Protein AF-A0A8H8Z0L4-F1 (afdb_monomer)

pLDDT: mean 94.79, std 11.01, range [33.53, 98.69]

Organism: NCBI:txid52442

Mean predicted aligned error: 4.22 Å

Foldseek 3Di:
DQCQAAQHPQVLCVLLVHDNGDRCLLPLQPQPLAWAQVVHVPTADSVDGDPVGRGCDDCLQQNDCPQCVVVVVVLVVVCVVPVAADECVVNVVRTTDQARPVSCCQQLQQAPPGPDPPRDPPGDSDDCVSPVVSDDDCVVVVPPCVNPNAFEADPRNYDDPPHHPCNVVSNVPGHHDDPPPPPPDD

InterPro domains:
  IPR023155 Cytochrome c-552/4 [PF13435] (1-63)
  IPR036280 Multiheme cytochrome superfamily [SSF48695] (10-170)

Solvent-accessible surface area (backbone atoms only — not comparable to full-atom values): 10814 Å² total; per-residue (Å²): 62,73,74,31,37,49,68,32,61,39,71,61,30,49,64,46,77,38,68,31,65,50,69,34,73,82,33,79,67,53,41,55,71,29,24,18,41,50,93,42,94,91,36,35,42,87,94,66,67,44,81,90,24,52,26,72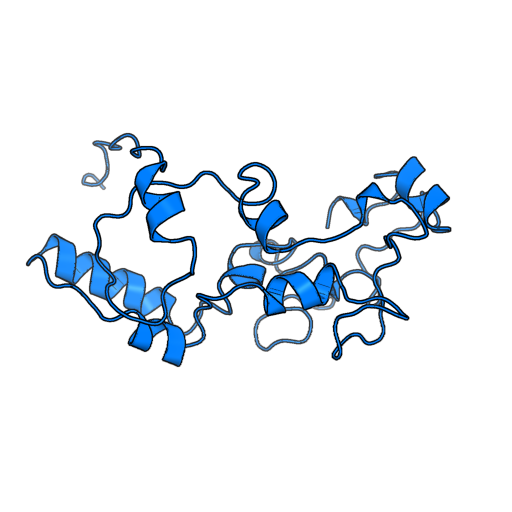,45,70,44,45,50,37,26,62,51,87,65,29,54,62,49,54,56,54,38,46,54,40,22,76,73,69,70,42,63,42,59,30,40,67,34,43,80,36,45,39,50,47,76,44,55,68,52,49,37,69,47,62,33,12,31,90,91,39,93,44,88,84,42,53,83,67,46,50,66,68,35,47,90,65,38,66,86,40,59,76,50,64,85,63,54,77,67,35,44,86,83,62,57,82,52,58,55,73,95,58,46,61,39,72,58,68,62,38,92,56,47,66,63,48,49,72,71,26,44,77,72,80,80,70,93,66,85,83,78,133

Sequence (186 aa):
MESLKPGTRKEAKIKANLDPDKDYTQDKDCVGCHVDGWGKPGGYTLDSPKKQLAAVGCESCHGPGRQYRGDHRKAGQAFEKSGKTAPRKMLADKGQDFHFEESCNACHLNYEGSPWKDAKPPYTPFTPEVDPKYTFDFDKMVKDVKAMHEHFKMDGVFVGEPKFKFHDEFQANAKVAEKDDKKGKE

Nearest PDB structures (foldseek):
  1ft6-assembly1_A  TM=9.973E-01  e=9.036E-29  Nitrosomonas europaea

Structure (mmCIF, N/CA/C/O backbone):
data_AF-A0A8H8Z0L4-F1
#
_entry.id   AF-A0A8H8Z0L4-F1
#
loop_
_atom_site.group_PDB
_atom_site.id
_atom_site.type_symbol
_atom_site.label_atom_id
_atom_site.label_alt_id
_atom_site.label_comp_id
_atom_site.label_asym_id
_atom_site.label_entity_id
_atom_site.label_seq_id
_atom_site.pdbx_PDB_ins_code
_atom_site.Cartn_x
_atom_site.Cartn_y
_atom_site.Cartn_z
_atom_site.occupancy
_atom_site.B_iso_or_equiv
_atom_site.auth_seq_id
_atom_site.auth_comp_id
_atom_site.auth_asym_id
_atom_site.auth_atom_id
_atom_site.pdbx_PDB_model_num
ATOM 1 N N . MET A 1 1 ? -3.643 -1.810 -12.578 1.00 87.25 1 MET A N 1
ATOM 2 C CA . MET A 1 1 ? -3.592 -2.400 -13.939 1.00 87.25 1 MET A CA 1
ATOM 3 C C . MET A 1 1 ? -3.419 -1.412 -15.098 1.00 87.25 1 MET A C 1
ATOM 5 O O . MET A 1 1 ? -2.857 -1.822 -16.101 1.00 87.25 1 MET A O 1
ATOM 9 N N . GLU A 1 2 ? -3.857 -0.145 -15.019 1.00 92.50 2 GLU A N 1
ATOM 10 C CA . GLU A 1 2 ? -3.818 0.776 -16.181 1.00 92.50 2 GLU A CA 1
ATOM 11 C C . GLU A 1 2 ? -2.438 0.908 -16.845 1.00 92.50 2 GLU A C 1
ATOM 13 O O . GLU A 1 2 ? -2.339 0.844 -18.063 1.00 92.50 2 GLU A O 1
ATOM 18 N N . SER A 1 3 ? -1.368 1.003 -16.052 1.00 93.81 3 SER A N 1
ATOM 19 C CA . SER A 1 3 ? 0.018 1.104 -16.536 1.00 93.81 3 SER A CA 1
ATOM 20 C C . SER A 1 3 ? 0.525 -0.118 -17.310 1.00 93.81 3 SER A C 1
ATOM 22 O O . SER A 1 3 ? 1.573 -0.032 -17.946 1.00 93.81 3 SER A O 1
ATOM 24 N N . LEU A 1 4 ? -0.180 -1.251 -17.239 1.00 96.69 4 LEU A N 1
ATOM 25 C CA . LEU A 1 4 ? 0.177 -2.485 -17.942 1.00 96.69 4 LEU A CA 1
ATOM 26 C C . LEU A 1 4 ? -0.471 -2.589 -19.326 1.00 96.69 4 LEU A C 1
ATOM 28 O O . LEU A 1 4 ? -0.055 -3.423 -20.127 1.00 96.69 4 LEU A O 1
ATOM 32 N N . LYS A 1 5 ? -1.462 -1.744 -19.633 1.00 97.44 5 LYS A N 1
ATOM 33 C CA . LYS A 1 5 ? -2.137 -1.763 -20.934 1.00 97.44 5 LYS A CA 1
ATOM 34 C C . LYS A 1 5 ? -1.199 -1.327 -22.068 1.00 97.44 5 LYS A C 1
ATOM 36 O O . LYS A 1 5 ? -0.311 -0.492 -21.826 1.00 97.44 5 LYS A O 1
ATOM 41 N N . PRO A 1 6 ? -1.429 -1.805 -23.304 1.00 98.06 6 PRO A N 1
ATOM 42 C CA . PRO A 1 6 ? -0.782 -1.287 -24.504 1.00 98.06 6 PRO A CA 1
ATOM 43 C C . PRO A 1 6 ? -0.879 0.229 -24.609 1.00 98.06 6 PRO A C 1
ATOM 45 O O . PRO A 1 6 ? -1.902 0.829 -24.276 1.00 98.06 6 PRO A O 1
ATOM 48 N N . GLY A 1 7 ? 0.192 0.862 -25.067 1.00 96.94 7 GLY A N 1
ATOM 49 C CA . GLY A 1 7 ? 0.214 2.286 -25.363 1.00 96.94 7 GLY A CA 1
ATOM 50 C C . GLY A 1 7 ? 0.212 3.221 -24.151 1.00 96.94 7 GLY A C 1
ATOM 51 O O . GLY A 1 7 ? 0.287 4.437 -24.328 1.00 96.94 7 GLY A O 1
ATOM 52 N N . THR A 1 8 ? 0.174 2.693 -22.926 1.00 96.94 8 THR A N 1
ATOM 53 C CA . THR A 1 8 ? 0.238 3.494 -21.698 1.00 96.94 8 THR A CA 1
ATOM 54 C C . THR A 1 8 ? 1.674 3.613 -21.193 1.00 96.94 8 THR A C 1
ATOM 56 O O . THR A 1 8 ? 2.485 2.704 -21.365 1.00 96.94 8 THR A O 1
ATOM 59 N N . ARG A 1 9 ? 2.003 4.754 -20.567 1.00 96.44 9 ARG A N 1
ATOM 60 C CA . ARG A 1 9 ? 3.324 5.021 -19.958 1.00 96.44 9 ARG A CA 1
ATOM 61 C C . ARG A 1 9 ? 4.513 4.733 -20.903 1.00 96.44 9 ARG A C 1
ATOM 63 O O . ARG A 1 9 ? 5.557 4.281 -20.439 1.00 96.44 9 ARG A O 1
ATOM 70 N N . LYS A 1 10 ? 4.364 5.013 -22.210 1.00 97.75 10 LYS A N 1
ATOM 71 C CA . LYS A 1 10 ? 5.319 4.626 -23.272 1.00 97.75 10 LYS A CA 1
ATOM 72 C C . LYS A 1 10 ? 6.770 4.981 -22.952 1.00 97.75 10 LYS A C 1
ATOM 74 O O . LYS A 1 10 ? 7.625 4.108 -22.974 1.00 97.75 10 LYS A O 1
ATOM 79 N N . GLU A 1 11 ? 7.027 6.237 -22.595 1.00 97.62 11 GLU A N 1
ATOM 80 C CA . GLU A 1 11 ? 8.377 6.720 -22.275 1.00 97.62 11 GLU A CA 1
ATOM 81 C C . GLU A 1 11 ? 9.015 5.944 -21.117 1.00 97.62 11 GLU A C 1
ATOM 83 O O . GLU A 1 11 ? 10.183 5.574 -21.184 1.00 97.62 11 GLU A O 1
ATOM 88 N N . ALA A 1 12 ? 8.240 5.651 -20.067 1.00 97.56 12 ALA A N 1
ATOM 89 C CA . ALA A 1 12 ? 8.727 4.894 -18.921 1.00 97.56 12 ALA A CA 1
ATOM 90 C C . ALA A 1 12 ? 9.025 3.437 -19.297 1.00 97.56 12 ALA A C 1
ATOM 92 O O . ALA A 1 12 ? 10.067 2.923 -18.902 1.00 97.56 12 ALA A O 1
ATOM 93 N N . LYS A 1 13 ? 8.147 2.798 -20.083 1.00 98.38 13 LYS A N 1
ATOM 94 C CA . LYS A 1 13 ? 8.353 1.430 -20.580 1.00 98.38 13 LYS A CA 1
ATOM 95 C C . LYS A 1 13 ? 9.621 1.338 -21.430 1.00 98.38 13 LYS A C 1
ATOM 97 O O . LYS A 1 13 ? 10.475 0.517 -21.129 1.00 98.38 13 LYS A O 1
ATOM 102 N N . ILE A 1 14 ? 9.797 2.241 -22.397 1.00 98.25 14 ILE A N 1
ATOM 103 C CA . ILE A 1 14 ? 10.999 2.294 -23.244 1.00 98.25 14 ILE A CA 1
ATOM 104 C C . ILE A 1 14 ? 12.257 2.481 -22.388 1.00 98.25 14 ILE A C 1
ATOM 106 O O . ILE A 1 14 ? 13.238 1.768 -22.578 1.00 98.25 14 ILE A O 1
ATOM 110 N N . LYS A 1 15 ? 12.225 3.395 -21.407 1.00 97.88 15 LYS A N 1
ATOM 111 C CA . LYS A 1 15 ? 13.366 3.634 -20.509 1.00 97.88 15 LYS A CA 1
ATOM 112 C C . LYS A 1 15 ? 13.736 2.396 -19.683 1.00 97.88 15 LYS A C 1
ATOM 114 O O . LYS A 1 15 ? 14.909 2.178 -19.418 1.00 97.88 15 LYS A O 1
ATOM 119 N N . ALA A 1 16 ? 12.744 1.591 -19.311 1.00 97.75 16 ALA A N 1
ATOM 120 C CA . ALA A 1 16 ? 12.915 0.321 -18.609 1.00 97.75 16 ALA A CA 1
ATOM 121 C C . ALA A 1 16 ? 13.122 -0.883 -19.556 1.00 97.75 16 ALA A C 1
ATOM 123 O O . ALA A 1 16 ? 13.010 -2.025 -19.119 1.00 97.75 16 ALA A O 1
ATOM 124 N N . ASN A 1 17 ? 13.395 -0.646 -20.846 1.00 97.75 17 ASN A N 1
ATOM 125 C CA . ASN A 1 17 ? 13.579 -1.678 -21.872 1.00 97.75 17 ASN A CA 1
ATOM 126 C C . ASN A 1 17 ? 12.380 -2.644 -22.026 1.00 97.75 17 ASN A C 1
ATOM 128 O O . ASN A 1 17 ? 12.539 -3.839 -22.269 1.00 97.75 17 ASN A O 1
ATOM 132 N N . LEU A 1 18 ? 11.164 -2.119 -21.871 1.00 98.19 18 LEU A N 1
ATOM 133 C CA . LEU A 1 18 ? 9.899 -2.819 -22.092 1.00 98.19 18 LEU A CA 1
ATOM 134 C C . LEU A 1 18 ? 9.250 -2.378 -23.408 1.00 98.19 18 LEU A C 1
ATOM 136 O O . LEU A 1 18 ? 9.414 -1.238 -23.847 1.00 98.19 18 LEU A O 1
ATOM 140 N N . ASP A 1 19 ? 8.435 -3.257 -23.991 1.00 98.31 19 ASP A N 1
ATOM 141 C CA . ASP A 1 19 ? 7.644 -2.952 -25.183 1.00 98.31 19 ASP A CA 1
ATOM 142 C C . ASP A 1 19 ? 6.460 -2.031 -24.806 1.00 98.31 19 ASP A C 1
ATOM 144 O O . ASP A 1 19 ? 5.587 -2.426 -24.025 1.00 98.31 19 ASP A O 1
ATOM 148 N N . PRO A 1 20 ? 6.390 -0.787 -25.318 1.00 97.81 20 PRO A N 1
ATOM 149 C CA . PRO A 1 20 ? 5.315 0.139 -24.980 1.00 97.81 20 PRO A CA 1
ATOM 150 C C . PRO A 1 20 ? 3.924 -0.330 -25.427 1.00 97.81 20 PRO A C 1
ATOM 152 O O . PRO A 1 20 ? 2.930 0.046 -24.789 1.00 97.81 20 PRO A O 1
ATOM 155 N N . ASP A 1 21 ? 3.848 -1.140 -26.481 1.00 98.06 21 ASP A N 1
ATOM 156 C CA . ASP A 1 21 ? 2.614 -1.556 -27.144 1.00 98.06 21 ASP A CA 1
ATOM 157 C C . ASP A 1 2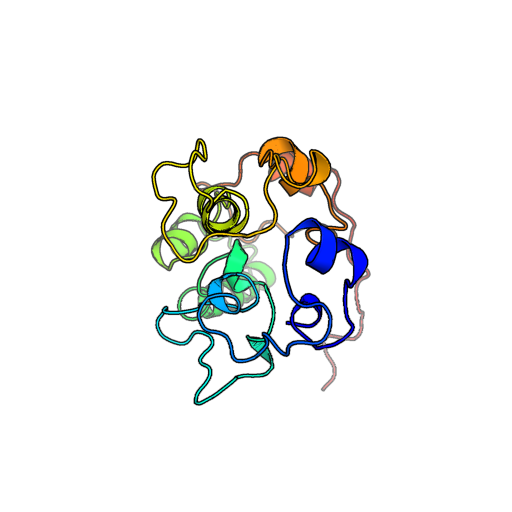1 ? 2.216 -3.007 -26.802 1.00 98.06 21 ASP A C 1
ATOM 159 O O . ASP A 1 21 ? 1.081 -3.407 -27.067 1.00 98.06 21 ASP A O 1
ATOM 163 N N . LYS A 1 22 ? 3.076 -3.770 -26.110 1.00 98.25 22 LYS A N 1
ATOM 164 C CA . LYS A 1 22 ? 2.701 -5.062 -25.512 1.00 98.25 22 LYS A CA 1
ATOM 165 C C . LYS A 1 22 ? 1.644 -4.887 -24.412 1.00 98.25 22 LYS A C 1
ATOM 167 O O . LYS A 1 22 ? 1.699 -3.969 -23.584 1.00 98.25 22 LYS A O 1
ATOM 172 N N . ASP A 1 23 ? 0.697 -5.824 -24.383 1.00 98.00 23 ASP A N 1
ATOM 173 C CA . ASP A 1 23 ? -0.257 -5.987 -23.289 1.00 98.00 23 ASP A CA 1
ATOM 174 C C . ASP A 1 23 ? 0.351 -6.836 -22.164 1.00 98.00 23 ASP A C 1
ATOM 176 O O . ASP A 1 23 ? 0.585 -8.033 -22.329 1.00 98.00 23 ASP A O 1
ATOM 180 N N . TYR A 1 24 ? 0.598 -6.214 -21.011 1.00 98.06 24 TYR A N 1
ATOM 181 C CA . TYR A 1 24 ? 1.106 -6.889 -19.813 1.00 98.06 24 TYR A CA 1
ATOM 182 C C . TYR A 1 24 ? -0.003 -7.217 -18.802 1.00 98.06 24 TYR A C 1
ATOM 184 O O . TYR A 1 24 ? 0.277 -7.694 -17.703 1.00 98.06 24 TYR A O 1
ATOM 192 N N . THR A 1 25 ? -1.276 -6.967 -19.124 1.00 96.75 25 THR A N 1
ATOM 193 C CA . THR A 1 25 ? -2.388 -7.147 -18.173 1.00 96.75 25 THR A CA 1
ATOM 194 C C . THR A 1 25 ? -2.684 -8.609 -17.830 1.00 96.75 25 THR A C 1
ATOM 196 O O . THR A 1 25 ? -3.379 -8.869 -16.847 1.00 96.75 25 THR A O 1
ATOM 199 N N . GLN A 1 26 ? -2.149 -9.552 -18.607 1.00 96.00 26 GLN A N 1
ATOM 200 C CA . GLN A 1 26 ? -2.208 -10.996 -18.353 1.00 96.00 26 GLN A CA 1
ATOM 201 C C . GLN A 1 26 ? -0.825 -11.605 -18.064 1.00 96.00 26 GLN A C 1
ATOM 203 O O . GLN A 1 26 ? -0.679 -12.825 -18.005 1.00 96.00 26 GLN A O 1
ATOM 208 N N . ASP A 1 27 ? 0.200 -10.770 -17.891 1.00 97.38 27 ASP A N 1
ATOM 209 C CA . ASP A 1 27 ? 1.575 -11.219 -17.695 1.00 97.38 27 ASP A CA 1
ATOM 210 C C . ASP A 1 27 ? 1.845 -11.478 -16.204 1.00 97.38 27 ASP A C 1
ATOM 212 O O . ASP A 1 27 ? 1.800 -10.558 -15.380 1.00 97.38 27 ASP A O 1
ATOM 216 N N . LYS A 1 28 ? 2.111 -12.740 -15.843 1.00 96.94 28 LYS A N 1
ATOM 217 C CA . LYS A 1 28 ? 2.344 -13.166 -14.450 1.00 96.94 28 LYS A CA 1
ATOM 218 C C . LYS A 1 28 ? 3.558 -12.481 -13.823 1.00 96.94 28 LYS A C 1
ATOM 220 O O . LYS A 1 28 ? 3.572 -12.318 -12.602 1.00 96.94 28 LYS A O 1
ATOM 225 N N . ASP A 1 29 ? 4.499 -12.027 -14.646 1.00 97.31 29 ASP A N 1
ATOM 226 C CA . ASP A 1 29 ? 5.695 -11.320 -14.193 1.00 97.31 29 ASP A CA 1
ATOM 227 C C . ASP A 1 29 ? 5.405 -9.848 -13.863 1.00 97.31 29 ASP A C 1
ATOM 229 O O . ASP A 1 29 ? 6.193 -9.185 -13.198 1.00 97.31 29 ASP A O 1
ATOM 233 N N . CYS A 1 30 ? 4.250 -9.327 -14.288 1.00 97.88 30 CYS A N 1
ATOM 234 C CA . CYS A 1 30 ? 3.857 -7.934 -14.079 1.00 97.88 30 CYS A CA 1
ATOM 235 C C . CYS A 1 30 ? 2.714 -7.794 -13.075 1.00 97.88 30 CYS A C 1
ATOM 237 O O . CYS A 1 30 ? 2.745 -6.922 -12.206 1.00 97.88 30 CYS A O 1
ATOM 239 N N . VAL A 1 31 ? 1.680 -8.632 -13.174 1.00 97.31 31 VAL A N 1
ATOM 240 C CA . VAL A 1 31 ? 0.437 -8.410 -12.419 1.00 97.31 31 VAL A CA 1
ATOM 241 C C . VAL A 1 31 ? 0.626 -8.449 -10.905 1.00 97.31 31 VAL A C 1
ATOM 243 O O . VAL A 1 31 ? -0.143 -7.800 -10.206 1.00 97.31 31 VAL A O 1
ATOM 246 N N . GLY A 1 32 ? 1.667 -9.120 -10.400 1.00 96.62 32 GLY A N 1
ATOM 247 C CA . GLY A 1 32 ? 1.904 -9.306 -8.968 1.00 96.62 32 GLY A CA 1
ATOM 248 C C . GLY A 1 32 ? 1.976 -8.029 -8.131 1.00 96.62 32 GLY A C 1
ATOM 249 O O . GLY A 1 32 ? 1.498 -8.033 -7.001 1.00 96.62 32 GLY A O 1
ATOM 250 N N . CYS A 1 33 ? 2.488 -6.935 -8.700 1.00 97.94 33 CYS A N 1
ATOM 251 C CA . CYS A 1 33 ? 2.578 -5.631 -8.029 1.00 97.94 33 CYS A CA 1
ATOM 252 C C . CYS A 1 33 ? 1.483 -4.640 -8.474 1.00 97.94 33 CYS A C 1
ATOM 254 O O . CYS A 1 33 ? 1.497 -3.477 -8.081 1.00 97.94 33 CYS A O 1
ATOM 256 N N . HIS A 1 34 ? 0.549 -5.056 -9.336 1.00 97.88 34 HIS A N 1
ATOM 257 C CA . HIS A 1 34 ? -0.455 -4.177 -9.955 1.00 97.88 34 HIS A CA 1
ATOM 258 C C . HIS A 1 34 ? -1.904 -4.515 -9.575 1.00 97.88 34 HIS A C 1
ATOM 260 O O . HIS A 1 34 ? -2.835 -3.908 -10.133 1.00 97.88 34 HIS A O 1
ATOM 266 N N . VAL A 1 35 ? -2.082 -5.457 -8.648 1.00 97.94 35 VAL A N 1
ATOM 267 C CA . VAL A 1 35 ? -3.355 -6.028 -8.194 1.00 97.94 35 VAL A CA 1
ATOM 268 C C . VAL A 1 35 ? -3.310 -6.311 -6.694 1.00 97.94 35 VAL A C 1
ATOM 270 O O . VAL A 1 35 ? -2.235 -6.453 -6.115 1.00 97.94 35 VAL A O 1
ATOM 273 N N . ASP A 1 36 ? -4.477 -6.483 -6.084 1.00 97.81 36 ASP A N 1
ATOM 274 C CA . ASP A 1 36 ? -4.589 -6.866 -4.683 1.00 97.81 36 ASP A CA 1
ATOM 275 C C . ASP A 1 36 ? -4.450 -8.383 -4.504 1.00 97.81 36 ASP A C 1
ATOM 277 O O . ASP A 1 36 ? -5.189 -9.188 -5.081 1.00 97.81 36 ASP A O 1
ATOM 281 N N . GLY A 1 37 ? -3.521 -8.782 -3.634 1.00 97.00 37 GLY A N 1
ATOM 282 C CA . GLY A 1 37 ? -3.429 -10.152 -3.127 1.00 97.00 37 GLY A CA 1
ATOM 283 C C . GLY A 1 37 ? -2.969 -11.200 -4.144 1.00 97.00 37 GLY A C 1
ATOM 284 O O . GLY A 1 37 ? -3.376 -12.356 -4.034 1.00 97.00 37 GLY A O 1
ATOM 285 N N . TRP A 1 38 ? -2.129 -10.842 -5.118 1.00 97.06 38 TRP A N 1
ATOM 286 C CA . TRP A 1 38 ? -1.570 -11.816 -6.061 1.00 97.06 38 TRP A CA 1
ATOM 287 C C . TRP A 1 38 ? -0.912 -13.005 -5.346 1.00 97.06 38 TRP A C 1
ATOM 289 O O . TRP A 1 38 ? -0.122 -12.831 -4.417 1.00 97.06 38 TRP A O 1
ATOM 299 N N . GLY A 1 39 ? -1.270 -14.226 -5.754 1.00 94.94 39 GLY A N 1
ATOM 300 C CA . GLY A 1 39 ? -0.763 -15.460 -5.143 1.00 94.94 39 GLY A CA 1
ATOM 301 C C . GLY A 1 39 ? -1.228 -15.707 -3.700 1.00 94.94 39 GLY A C 1
ATOM 302 O O . GLY A 1 39 ? -0.788 -16.676 -3.082 1.00 94.94 39 GLY A O 1
ATOM 303 N N . LYS A 1 40 ? -2.120 -14.869 -3.149 1.00 95.69 40 LYS A N 1
ATOM 304 C CA . LYS A 1 40 ? -2.669 -15.017 -1.794 1.00 95.69 40 LYS A CA 1
ATOM 305 C C . LYS A 1 40 ? -4.102 -15.569 -1.830 1.00 95.69 40 LYS A C 1
ATOM 307 O O . LYS A 1 40 ? -4.855 -15.284 -2.765 1.00 95.69 40 LYS A O 1
ATOM 312 N N . PRO A 1 41 ? -4.532 -16.328 -0.802 1.00 95.44 41 PRO A N 1
ATOM 313 C CA . PRO A 1 41 ? -5.900 -16.833 -0.723 1.00 95.44 41 PRO A CA 1
ATOM 314 C C . PRO A 1 41 ? -6.945 -15.715 -0.830 1.00 95.44 41 PRO A C 1
ATOM 316 O O . PRO A 1 41 ? -6.953 -14.776 -0.039 1.00 95.44 41 PRO A O 1
ATOM 319 N N . GLY A 1 42 ? -7.854 -15.842 -1.799 1.00 95.12 42 GLY A N 1
ATOM 320 C CA . GLY A 1 42 ? -8.933 -14.880 -2.037 1.00 95.12 42 GLY A CA 1
ATOM 321 C C . GLY A 1 42 ? -8.548 -13.635 -2.846 1.00 95.12 42 GLY A C 1
ATOM 322 O O . GLY A 1 42 ? -9.453 -12.860 -3.163 1.00 95.12 42 GLY A 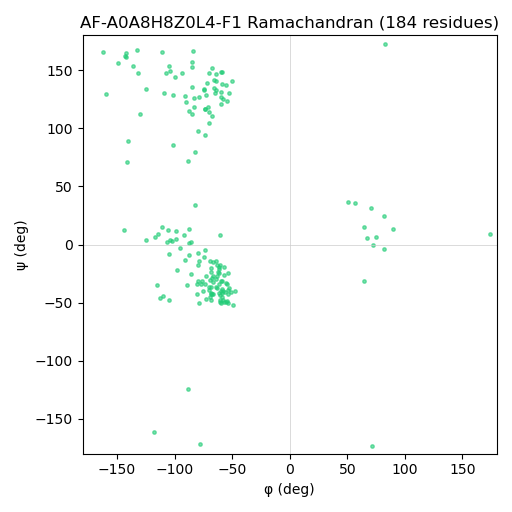O 1
ATOM 323 N N . GLY A 1 43 ? -7.269 -13.474 -3.197 1.00 97.00 43 GLY A N 1
ATOM 324 C CA . GLY A 1 43 ? -6.759 -12.350 -3.976 1.00 97.00 43 GLY A CA 1
ATOM 325 C C . GLY A 1 43 ? -7.031 -12.442 -5.480 1.00 97.00 43 GLY A C 1
ATOM 326 O O . GLY A 1 43 ? -7.799 -13.287 -5.952 1.00 97.00 43 GLY A O 1
ATOM 327 N N . TYR A 1 44 ? -6.426 -11.528 -6.238 1.00 98.00 44 TYR A N 1
ATOM 328 C CA . TYR A 1 44 ? -6.573 -11.461 -7.688 1.00 98.00 44 TYR A CA 1
ATOM 329 C C . TYR A 1 44 ? -5.962 -12.687 -8.382 1.00 98.00 44 TYR A C 1
ATOM 331 O O . TYR A 1 44 ? -4.887 -13.163 -8.016 1.00 98.00 44 TYR A O 1
ATOM 339 N N . THR A 1 45 ? -6.636 -13.166 -9.429 1.00 97.38 45 THR A N 1
ATOM 340 C CA . THR A 1 45 ? -6.151 -14.227 -10.323 1.00 97.38 45 THR A CA 1
ATOM 341 C C . THR A 1 45 ? -6.441 -13.840 -11.769 1.00 97.38 45 THR A C 1
ATOM 343 O O . THR A 1 45 ? -7.382 -13.088 -12.024 1.00 97.38 45 THR A O 1
ATOM 346 N N . LEU A 1 46 ? -5.649 -14.356 -12.711 1.00 95.62 46 LEU A N 1
ATOM 347 C CA . LEU A 1 46 ? -5.885 -14.144 -14.144 1.00 95.62 46 LEU A CA 1
ATOM 348 C C . LEU A 1 46 ? -7.072 -14.960 -14.665 1.00 95.62 46 LEU A C 1
ATOM 350 O O . LEU A 1 46 ? -7.812 -14.470 -15.508 1.00 95.62 46 LEU A O 1
ATOM 354 N N . ASP A 1 47 ? -7.294 -16.156 -14.116 1.00 95.00 47 ASP A N 1
ATOM 355 C CA . ASP A 1 47 ? -8.363 -17.058 -14.570 1.00 95.00 47 ASP A CA 1
ATOM 356 C C . ASP A 1 47 ? -9.761 -16.576 -14.146 1.00 95.00 47 ASP A C 1
ATOM 358 O O . ASP A 1 47 ? -10.761 -16.865 -14.799 1.00 95.00 47 ASP A O 1
ATOM 362 N N . SER A 1 48 ? -9.844 -15.829 -13.041 1.00 93.75 48 SER A N 1
ATOM 363 C CA . SER A 1 48 ? -11.091 -15.263 -12.521 1.00 93.75 48 SER A CA 1
ATOM 364 C C . SER A 1 48 ? -10.849 -13.846 -11.975 1.00 93.75 48 SER A C 1
ATOM 366 O O . SER A 1 48 ? -10.899 -13.630 -10.753 1.00 93.75 48 SER A O 1
ATOM 368 N N . PRO A 1 49 ? -10.595 -12.860 -12.854 1.00 92.19 49 PRO A N 1
ATOM 369 C CA . PRO A 1 49 ? -10.209 -11.517 -12.448 1.00 92.19 49 PRO A CA 1
ATOM 370 C C . PRO A 1 49 ? -11.391 -10.785 -11.810 1.00 92.19 49 PRO A C 1
ATOM 372 O O . PRO A 1 49 ? -12.423 -10.534 -12.433 1.00 92.19 49 PRO A O 1
ATOM 375 N N . LYS A 1 50 ? -11.239 -10.406 -10.539 1.00 94.31 50 LYS A N 1
ATOM 376 C CA . LYS A 1 50 ? -12.229 -9.595 -9.821 1.00 94.31 50 LYS A CA 1
ATOM 377 C C . LYS A 1 50 ? -11.898 -8.124 -10.004 1.00 94.31 50 LYS A C 1
ATOM 379 O O . LYS A 1 50 ? -10.819 -7.684 -9.612 1.00 94.31 50 LYS A O 1
ATOM 384 N N . LYS A 1 51 ? -12.847 -7.346 -10.532 1.00 94.06 51 LYS A N 1
ATOM 385 C CA . LYS A 1 51 ? -12.678 -5.904 -10.784 1.00 94.06 51 LYS A CA 1
ATOM 386 C C . LYS A 1 51 ? -12.201 -5.137 -9.545 1.00 94.06 51 LYS A C 1
ATOM 388 O O . LYS A 1 51 ? -11.391 -4.230 -9.669 1.00 94.06 51 LYS A O 1
ATOM 393 N N . GLN A 1 52 ? -12.682 -5.519 -8.365 1.00 95.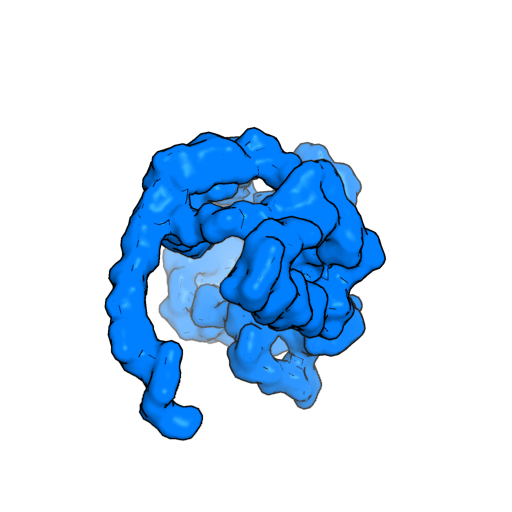06 52 GLN A N 1
ATOM 394 C CA . GLN A 1 52 ? -12.352 -4.884 -7.088 1.00 95.06 52 GLN A CA 1
ATOM 395 C C . GLN A 1 52 ? -10.898 -5.107 -6.655 1.00 95.06 52 GLN A C 1
ATOM 397 O O . GLN A 1 52 ? -10.408 -4.337 -5.847 1.00 95.06 52 GLN A O 1
ATOM 402 N N . LEU A 1 53 ? -10.227 -6.131 -7.193 1.00 96.88 53 LEU A N 1
ATOM 403 C CA . LEU A 1 53 ? -8.836 -6.468 -6.882 1.00 96.88 53 LEU A CA 1
ATOM 404 C C . LEU A 1 53 ? -7.882 -6.101 -8.033 1.00 96.88 53 LEU A C 1
ATOM 406 O O . LEU A 1 53 ? -6.692 -6.375 -7.960 1.00 96.88 53 LEU A O 1
ATOM 410 N N . ALA A 1 54 ? -8.384 -5.502 -9.120 1.00 95.75 54 ALA A N 1
ATOM 411 C CA . ALA A 1 54 ? -7.624 -5.200 -10.340 1.00 95.75 54 ALA A CA 1
ATOM 412 C C . ALA A 1 54 ? -6.795 -3.895 -10.242 1.00 95.75 54 ALA A C 1
ATOM 414 O O . ALA A 1 54 ? -6.640 -3.149 -11.219 1.00 95.75 54 ALA A O 1
ATOM 415 N N . ALA A 1 55 ? -6.292 -3.591 -9.051 1.00 96.12 55 ALA A N 1
ATOM 416 C CA . ALA A 1 55 ? -5.419 -2.470 -8.735 1.00 96.12 55 ALA A CA 1
ATOM 417 C C . ALA A 1 55 ? -4.723 -2.740 -7.394 1.00 96.12 55 ALA A C 1
ATOM 419 O O . ALA A 1 55 ? -5.160 -3.609 -6.648 1.00 96.12 55 ALA A O 1
ATOM 420 N N . VAL A 1 56 ? -3.679 -1.968 -7.091 1.00 97.56 56 VAL A N 1
ATOM 421 C CA . VAL A 1 56 ? -3.173 -1.844 -5.720 1.00 97.56 56 VAL A CA 1
ATOM 422 C C . VAL A 1 56 ? -4.218 -1.055 -4.933 1.00 97.56 56 VAL A C 1
ATOM 424 O O . VAL A 1 56 ? -4.397 0.141 -5.167 1.00 97.56 56 VAL A O 1
ATOM 427 N N . GLY A 1 57 ? -4.976 -1.745 -4.094 1.00 96.56 57 GLY A N 1
ATOM 428 C CA . GLY A 1 57 ? -6.084 -1.212 -3.317 1.00 96.56 57 GLY A CA 1
ATOM 429 C C . GLY A 1 57 ? -5.843 -1.325 -1.817 1.00 96.56 57 GLY A C 1
ATOM 430 O O . GLY A 1 57 ? -4.716 -1.456 -1.338 1.00 96.56 57 GLY A O 1
ATOM 431 N N . CYS A 1 58 ? -6.932 -1.237 -1.051 1.00 97.88 58 CYS A N 1
ATOM 432 C CA . CYS A 1 58 ? -6.879 -1.114 0.406 1.00 97.88 58 CYS A CA 1
ATOM 433 C C . CYS A 1 58 ? -6.091 -2.256 1.062 1.00 97.88 58 CYS A C 1
ATOM 435 O O . CYS A 1 58 ? -5.332 -2.028 2.001 1.00 97.88 58 CYS A O 1
ATOM 437 N N . GLU A 1 59 ? -6.286 -3.481 0.573 1.00 98.19 59 GLU A N 1
ATOM 438 C CA . GLU A 1 59 ? -5.745 -4.699 1.180 1.00 98.19 59 GLU A CA 1
ATOM 439 C C . GLU A 1 59 ? -4.268 -4.936 0.827 1.00 98.19 59 GLU A C 1
ATOM 441 O O . GLU A 1 59 ? -3.593 -5.677 1.543 1.00 98.19 59 GLU A O 1
ATOM 446 N N . SER A 1 60 ? -3.739 -4.280 -0.215 1.00 97.88 60 SER A N 1
ATOM 447 C CA . SER A 1 60 ? -2.297 -4.281 -0.502 1.00 97.88 60 SER A CA 1
ATOM 448 C C . SER A 1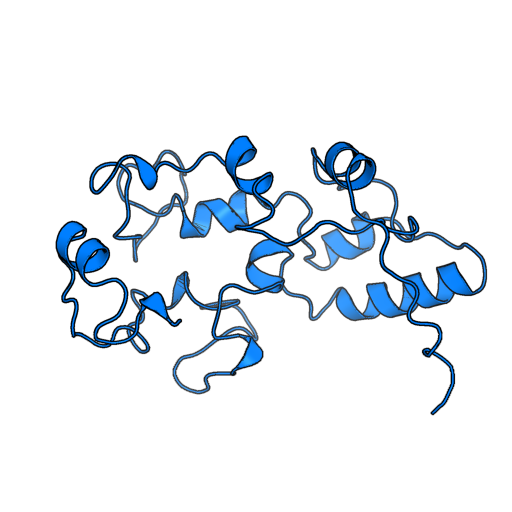 60 ? -1.483 -3.550 0.564 1.00 97.88 60 SER A C 1
ATOM 450 O O . SER A 1 60 ? -0.328 -3.901 0.775 1.00 97.88 60 SER A O 1
ATOM 452 N N . CYS A 1 61 ? -2.080 -2.574 1.257 1.00 98.00 61 CYS A N 1
ATOM 453 C CA . CYS A 1 61 ? -1.422 -1.834 2.337 1.00 98.00 61 CYS A CA 1
ATOM 454 C C . CYS A 1 61 ? -1.920 -2.270 3.720 1.00 98.00 61 CYS A C 1
ATOM 456 O O . CYS A 1 61 ? -1.119 -2.530 4.604 1.00 98.00 61 CYS A O 1
ATOM 458 N N . HIS A 1 62 ? -3.236 -2.378 3.926 1.00 98.19 62 HIS A N 1
ATOM 459 C CA . HIS A 1 62 ? -3.824 -2.681 5.238 1.00 98.19 62 HIS A CA 1
ATOM 460 C C . HIS A 1 62 ? -3.956 -4.179 5.544 1.00 98.19 62 HIS A C 1
ATOM 462 O O . HIS A 1 62 ? -4.444 -4.534 6.617 1.00 98.19 62 HIS A O 1
ATOM 468 N N . GLY A 1 63 ? -3.522 -5.053 4.636 1.00 98.06 63 GLY A N 1
ATOM 469 C CA . GLY A 1 63 ? -3.640 -6.502 4.773 1.00 98.06 63 GLY A CA 1
ATOM 470 C C . GLY A 1 63 ? -5.015 -7.057 4.360 1.00 98.06 63 GLY A C 1
ATOM 471 O O . GLY A 1 63 ? -5.943 -6.305 4.062 1.00 98.06 63 GLY A O 1
ATOM 472 N N . PRO A 1 64 ? -5.173 -8.395 4.308 1.00 97.69 64 PRO A N 1
ATOM 473 C CA . PRO A 1 64 ? -6.393 -9.044 3.827 1.00 97.69 64 PRO A CA 1
ATOM 474 C C . PRO A 1 64 ? -7.573 -8.864 4.798 1.00 97.69 64 PRO A C 1
ATOM 476 O O . PRO A 1 64 ? -7.620 -9.434 5.891 1.00 97.69 64 PRO A O 1
ATOM 479 N N . GLY A 1 65 ? -8.600 -8.141 4.359 1.00 97.88 65 GLY A N 1
ATOM 480 C CA . GLY A 1 65 ? -9.700 -7.62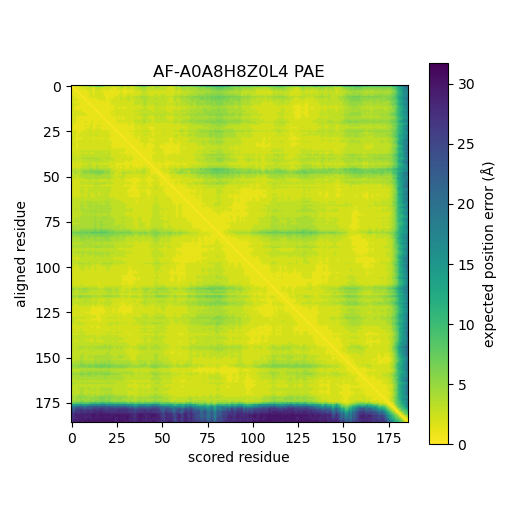7 5.173 1.00 97.88 65 GLY A CA 1
ATOM 481 C C . GLY A 1 65 ? -10.742 -8.639 5.621 1.00 97.88 65 GLY A C 1
ATOM 482 O O . GLY A 1 65 ? -11.577 -8.323 6.474 1.00 97.88 65 GLY A O 1
ATOM 483 N N . ARG A 1 66 ? -10.728 -9.867 5.087 1.00 97.75 66 ARG A N 1
ATOM 484 C CA . ARG A 1 66 ? -11.786 -10.865 5.335 1.00 97.75 66 ARG A CA 1
ATOM 485 C C . ARG A 1 66 ? -12.047 -11.105 6.825 1.00 97.75 66 ARG A C 1
ATOM 487 O O . ARG A 1 66 ? -13.209 -11.263 7.197 1.00 97.75 66 ARG A O 1
ATOM 494 N N . GLN A 1 67 ? -11.000 -11.140 7.648 1.00 98.00 67 GLN A N 1
ATOM 495 C CA . GLN A 1 67 ? -11.109 -11.500 9.065 1.00 98.00 67 GLN A CA 1
ATOM 496 C C . GLN A 1 67 ? -11.382 -10.299 9.979 1.00 98.00 67 GLN A C 1
ATOM 498 O O . GLN A 1 67 ? -12.127 -10.442 10.948 1.00 98.00 67 GLN A O 1
ATOM 503 N N . TYR A 1 68 ? -10.843 -9.114 9.672 1.00 98.12 68 TYR A N 1
ATOM 504 C CA . TYR A 1 68 ? -10.948 -7.948 10.558 1.00 98.12 68 TYR A CA 1
ATOM 505 C C . TYR A 1 68 ? -12.073 -6.970 10.181 1.00 98.12 68 TYR A C 1
ATOM 507 O O . TYR A 1 68 ? -12.574 -6.257 11.052 1.00 98.12 68 TYR A O 1
ATOM 515 N N . ARG A 1 69 ? -12.562 -6.950 8.928 1.00 98.00 69 ARG A N 1
ATOM 516 C CA . ARG A 1 69 ? -13.607 -5.988 8.500 1.00 98.00 69 ARG A CA 1
ATOM 517 C C . ARG A 1 69 ? -14.903 -6.092 9.313 1.00 98.00 69 ARG A C 1
ATOM 519 O O . ARG A 1 69 ? -15.624 -5.115 9.496 1.00 98.00 69 ARG A O 1
ATOM 526 N N . GLY A 1 70 ? -15.227 -7.296 9.789 1.00 98.19 70 GLY A N 1
ATOM 527 C CA . GLY A 1 70 ? -16.399 -7.527 10.634 1.00 98.19 70 GLY A CA 1
ATOM 528 C C . GLY A 1 70 ? -16.248 -6.908 12.023 1.00 98.19 70 GLY A C 1
ATOM 529 O O . GLY A 1 70 ? -17.241 -6.474 12.609 1.00 98.19 70 GLY A O 1
ATOM 530 N N . ASP A 1 71 ? -15.017 -6.830 12.523 1.00 98.31 71 ASP A N 1
ATOM 531 C CA . ASP A 1 71 ? -14.707 -6.221 13.810 1.00 98.31 71 ASP A CA 1
ATOM 532 C C . ASP A 1 71 ? -14.723 -4.700 13.724 1.00 98.31 71 ASP A C 1
ATOM 534 O O . ASP A 1 71 ? -15.209 -4.072 14.656 1.00 98.31 71 ASP A O 1
ATOM 538 N N . HIS A 1 72 ? -14.319 -4.107 12.592 1.00 98.38 72 HIS A N 1
ATOM 539 C CA . HIS A 1 72 ? -14.527 -2.672 12.335 1.00 98.38 72 HIS A CA 1
ATOM 540 C C . HIS A 1 72 ? -15.994 -2.293 12.496 1.00 98.38 72 HIS A C 1
ATOM 542 O O . HIS A 1 72 ? -16.316 -1.389 13.262 1.00 98.38 72 HIS A O 1
ATOM 548 N N . ARG A 1 73 ? -16.896 -3.044 11.851 1.00 98.25 73 ARG A N 1
ATOM 549 C CA . ARG A 1 73 ? -18.341 -2.803 11.961 1.00 98.25 73 ARG A CA 1
ATOM 550 C C . ARG A 1 73 ? -18.831 -2.927 13.405 1.00 98.25 73 ARG A C 1
ATOM 552 O O . ARG A 1 73 ? -19.542 -2.054 13.886 1.00 98.25 73 ARG A O 1
ATOM 559 N N . LYS A 1 74 ? -18.480 -4.020 14.090 1.00 98.12 74 LYS A N 1
ATOM 560 C CA . LYS A 1 74 ? -18.954 -4.290 15.458 1.00 98.12 74 LYS A CA 1
ATOM 561 C C . LYS A 1 74 ? -18.404 -3.286 16.473 1.00 98.12 74 LYS A C 1
ATOM 563 O O . LYS A 1 74 ? -19.150 -2.843 17.340 1.00 98.12 74 LYS A O 1
ATOM 568 N N . ALA A 1 75 ? -17.122 -2.941 16.374 1.00 98.00 75 ALA A N 1
ATOM 569 C CA . ALA A 1 75 ? -16.484 -1.975 17.260 1.00 98.00 75 ALA A CA 1
ATOM 570 C C . ALA A 1 75 ? -17.023 -0.563 17.015 1.00 98.00 75 ALA A C 1
ATOM 572 O O . ALA A 1 75 ? -17.338 0.117 17.983 1.00 98.00 75 ALA A O 1
ATOM 573 N N . GLY A 1 76 ? -17.226 -0.167 15.752 1.00 97.88 76 GLY A N 1
ATOM 574 C CA . GLY A 1 76 ? -17.874 1.103 15.412 1.00 97.88 76 GLY A CA 1
ATOM 575 C C . GLY A 1 76 ? -19.267 1.215 16.031 1.00 97.88 76 GLY A C 1
ATOM 576 O O . GLY A 1 76 ? -19.536 2.157 16.764 1.00 97.88 76 GLY A O 1
ATOM 577 N N . GLN A 1 77 ? -20.108 0.189 15.868 1.00 98.12 77 GLN A N 1
ATOM 578 C CA . GLN A 1 77 ? -21.443 0.146 16.486 1.00 98.12 77 GLN A CA 1
ATOM 579 C C . GLN A 1 77 ? -21.398 0.212 18.022 1.00 98.12 77 GLN A C 1
ATOM 581 O O . GLN A 1 77 ? -22.232 0.865 18.648 1.00 98.12 77 GLN A O 1
ATOM 586 N N . ALA A 1 78 ? -20.443 -0.476 18.655 1.00 98.00 78 ALA A N 1
ATOM 587 C CA . ALA A 1 78 ? -20.274 -0.428 20.107 1.00 98.00 78 ALA A CA 1
ATOM 588 C C . ALA A 1 78 ? -19.792 0.951 20.588 1.00 98.00 78 ALA A C 1
ATOM 590 O O . ALA A 1 78 ? -20.223 1.425 21.641 1.00 98.00 78 ALA A O 1
ATOM 591 N N . PHE A 1 79 ? -18.929 1.601 19.811 1.00 97.94 79 PHE A N 1
ATOM 592 C CA . PHE A 1 79 ? -18.434 2.938 20.095 1.00 97.94 79 PHE A CA 1
ATOM 593 C C . PHE A 1 79 ? -19.537 3.991 19.947 1.00 97.94 79 PHE A C 1
ATOM 595 O O . PHE A 1 79 ? -19.762 4.757 20.877 1.00 97.94 79 PHE A O 1
ATOM 602 N N . GLU A 1 80 ? -20.299 3.965 18.854 1.00 96.50 80 GLU A N 1
ATOM 603 C CA . GLU A 1 80 ? -21.451 4.856 18.645 1.00 96.50 80 GLU A CA 1
ATOM 604 C C . GLU A 1 80 ? -22.500 4.707 19.755 1.00 96.50 80 GLU A C 1
ATOM 606 O O . GLU A 1 80 ? -23.059 5.693 20.229 1.00 96.50 80 GLU A O 1
ATOM 611 N N . LYS A 1 81 ? -22.756 3.471 20.205 1.00 97.00 81 LYS A N 1
ATOM 612 C CA . LYS A 1 81 ? -23.775 3.191 21.223 1.00 97.00 81 LYS A CA 1
ATOM 613 C C . LYS A 1 81 ? -23.348 3.572 22.640 1.00 97.00 81 LYS A C 1
ATOM 615 O O . LYS A 1 81 ? -24.194 3.981 23.432 1.00 97.00 81 LYS A O 1
ATOM 620 N N . SER A 1 82 ? -22.090 3.332 23.012 1.00 96.69 82 SER A N 1
ATOM 621 C CA . SER A 1 82 ? -21.671 3.414 24.419 1.00 96.69 82 SER A CA 1
ATOM 622 C C . SER A 1 82 ? -20.261 3.960 24.643 1.00 96.69 82 SER A C 1
ATOM 624 O O . SER A 1 82 ? -19.715 3.769 25.727 1.00 96.69 82 SER A O 1
ATOM 626 N N . GLY A 1 83 ? -19.621 4.543 23.630 1.00 97.25 83 GLY A N 1
ATOM 627 C CA . GLY A 1 83 ? -18.231 5.012 23.698 1.00 97.25 83 GLY A CA 1
ATOM 628 C C . GLY A 1 83 ? -17.204 3.896 23.911 1.00 97.25 83 GLY A C 1
ATOM 629 O O . GLY A 1 83 ? -16.065 4.162 24.289 1.00 97.25 83 GLY A O 1
ATOM 630 N N . LYS A 1 84 ? -17.591 2.627 23.717 1.00 98.12 84 LYS A N 1
ATOM 631 C CA . LYS A 1 84 ? -16.708 1.488 23.979 1.00 98.12 84 LYS A CA 1
ATOM 632 C C . LYS A 1 84 ? -15.639 1.390 22.893 1.00 98.12 84 LYS A C 1
ATOM 634 O O . LYS A 1 84 ? -15.955 1.112 21.740 1.00 98.12 84 LYS A O 1
ATOM 639 N N . THR A 1 85 ? -14.380 1.547 23.286 1.00 98.44 85 THR A N 1
ATOM 640 C CA . THR A 1 85 ? -13.221 1.356 22.409 1.00 98.44 85 THR A CA 1
ATOM 641 C C . THR A 1 85 ? -12.808 -0.115 22.317 1.00 98.44 85 THR A C 1
ATOM 643 O O . THR A 1 85 ? -13.241 -0.969 23.101 1.00 98.44 85 THR A O 1
ATOM 646 N N . ALA A 1 86 ? -11.961 -0.421 21.336 1.00 98.25 86 ALA A N 1
ATOM 647 C CA . ALA A 1 86 ? -11.408 -1.746 21.095 1.00 98.25 86 ALA A CA 1
ATOM 648 C C . ALA A 1 86 ? -9.879 -1.692 20.892 1.00 98.25 86 ALA A C 1
ATOM 650 O O . ALA A 1 86 ? -9.362 -0.714 20.352 1.00 98.25 86 ALA A O 1
ATOM 651 N N . PRO A 1 87 ? -9.120 -2.723 21.303 1.00 98.50 87 PRO A N 1
ATOM 652 C CA . PRO A 1 87 ? -7.669 -2.732 21.127 1.00 98.50 87 PRO A CA 1
ATOM 653 C C . PRO A 1 87 ? -7.281 -2.989 19.663 1.00 98.50 87 PRO A C 1
ATOM 655 O O . PRO A 1 87 ? -7.765 -3.951 19.071 1.00 98.50 87 PRO A O 1
ATOM 658 N N . ARG A 1 88 ? -6.342 -2.220 19.091 1.00 98.56 88 ARG A N 1
ATOM 659 C CA . ARG A 1 88 ? -5.793 -2.474 17.736 1.00 98.56 88 ARG A CA 1
ATOM 660 C C . ARG A 1 88 ? -5.236 -3.887 17.588 1.00 98.56 88 ARG A C 1
ATOM 662 O O . ARG A 1 88 ? -5.404 -4.496 16.533 1.00 98.56 88 ARG A O 1
ATOM 669 N N . LYS A 1 89 ? -4.665 -4.445 18.661 1.00 98.44 89 LYS A N 1
ATOM 670 C CA . LYS A 1 89 ? -4.165 -5.824 18.704 1.00 98.44 89 LYS A CA 1
ATOM 671 C C . LYS A 1 89 ? -5.158 -6.849 18.145 1.00 98.44 89 LYS A C 1
ATOM 673 O O . LYS A 1 89 ? -4.745 -7.735 17.409 1.00 98.44 89 LYS A O 1
ATOM 678 N N . MET A 1 90 ? -6.460 -6.711 18.415 1.00 98.12 90 MET A N 1
ATOM 679 C CA . MET A 1 90 ? -7.452 -7.676 17.917 1.00 98.12 90 MET A CA 1
ATOM 680 C C . MET A 1 90 ? -7.548 -7.701 16.384 1.00 98.12 90 MET A C 1
ATOM 682 O O . MET A 1 90 ? -7.902 -8.723 15.802 1.00 98.12 90 MET A O 1
ATOM 686 N N . LEU A 1 91 ? -7.267 -6.564 15.743 1.00 98.69 91 LEU A N 1
ATOM 687 C CA . LEU A 1 91 ? -7.265 -6.414 14.294 1.00 98.69 91 LEU A CA 1
ATOM 688 C C . LEU A 1 91 ? -5.958 -6.951 13.712 1.00 98.69 91 LEU A C 1
ATOM 690 O O . LEU A 1 91 ? -5.982 -7.676 12.721 1.00 98.69 91 LEU A O 1
ATOM 694 N N . ALA A 1 92 ? -4.837 -6.647 14.370 1.00 98.44 92 ALA A N 1
ATOM 695 C CA . ALA A 1 92 ? -3.520 -7.146 13.990 1.00 98.44 92 ALA A CA 1
ATOM 696 C C . ALA A 1 92 ? -3.451 -8.680 14.047 1.00 98.44 92 ALA A C 1
ATOM 698 O O . ALA A 1 92 ? -3.021 -9.313 13.087 1.00 98.44 92 ALA A O 1
ATOM 699 N N . ASP A 1 93 ? -4.000 -9.291 15.103 1.00 98.25 93 ASP A N 1
ATOM 700 C CA . ASP A 1 93 ? -4.114 -10.751 15.245 1.00 98.25 93 ASP A CA 1
ATOM 701 C C . ASP A 1 93 ? -4.962 -11.391 14.122 1.00 98.25 93 ASP A C 1
ATOM 703 O O . ASP A 1 93 ? -4.896 -12.596 13.883 1.00 98.25 93 ASP A O 1
ATOM 707 N N . LYS A 1 94 ? -5.761 -10.583 13.412 1.00 98.38 94 LYS A N 1
ATOM 708 C CA . LYS A 1 94 ? -6.601 -10.976 12.271 1.00 98.38 94 LYS A CA 1
ATOM 709 C C . LYS A 1 94 ? -6.053 -10.508 10.921 1.00 98.38 94 LYS A C 1
ATOM 711 O O . LYS A 1 94 ? -6.761 -10.597 9.918 1.00 98.38 94 LYS A O 1
ATOM 716 N N . GLY A 1 95 ? -4.807 -10.050 10.887 1.00 97.88 95 GLY A N 1
ATOM 717 C CA . GLY A 1 95 ? -4.090 -9.723 9.660 1.00 97.88 95 GLY A CA 1
ATOM 718 C C . GLY A 1 95 ? -4.252 -8.287 9.170 1.00 97.88 95 GLY A C 1
ATOM 719 O O . GLY A 1 95 ? -3.884 -8.026 8.029 1.00 97.88 95 GLY A O 1
ATOM 720 N N . GLN A 1 96 ? -4.784 -7.367 9.984 1.00 98.69 96 GLN A N 1
ATOM 721 C CA . GLN A 1 96 ? -4.677 -5.945 9.658 1.00 98.69 96 GLN A CA 1
ATOM 722 C C . GLN A 1 96 ? -3.244 -5.458 9.879 1.00 98.69 96 GLN A C 1
ATOM 724 O O . GLN A 1 96 ? -2.684 -5.635 10.962 1.00 98.69 96 GLN A O 1
ATOM 729 N N . ASP A 1 97 ? -2.681 -4.801 8.872 1.00 98.50 97 ASP A N 1
ATOM 730 C CA . ASP A 1 97 ? -1.352 -4.207 8.940 1.00 98.50 97 ASP A CA 1
ATOM 731 C C . ASP A 1 97 ? -1.407 -2.797 9.564 1.00 98.50 97 ASP A C 1
ATOM 733 O O . ASP A 1 97 ? -2.281 -1.978 9.253 1.00 98.50 97 ASP A O 1
ATOM 737 N N . PHE A 1 98 ? -0.464 -2.538 10.471 1.00 98.44 98 PHE A N 1
ATOM 738 C CA . PHE A 1 98 ? -0.237 -1.253 11.142 1.00 98.44 98 PHE A CA 1
ATOM 739 C C . PHE A 1 98 ? 1.207 -0.750 10.972 1.00 98.44 98 PHE A C 1
ATOM 741 O O . PHE A 1 98 ? 1.559 0.271 11.558 1.00 98.44 98 PHE A O 1
ATOM 748 N N . HIS A 1 99 ? 2.044 -1.452 10.206 1.00 97.81 99 HIS A N 1
ATOM 749 C CA . HIS A 1 99 ? 3.456 -1.135 9.983 1.00 97.81 99 HIS A CA 1
ATOM 750 C C . HIS A 1 99 ? 3.745 -0.772 8.523 1.00 97.81 99 HIS A C 1
ATOM 752 O O . HIS A 1 99 ? 4.544 0.133 8.301 1.00 97.81 99 HIS A O 1
ATOM 758 N N . PHE A 1 100 ? 3.058 -1.397 7.558 1.00 98.12 100 PHE A N 1
ATOM 759 C CA . PHE A 1 100 ? 3.054 -1.101 6.111 1.00 98.12 100 PHE A CA 1
ATOM 760 C C . PHE A 1 100 ? 4.368 -1.306 5.347 1.00 98.12 100 PHE A C 1
ATOM 762 O O . PHE A 1 100 ? 4.322 -1.644 4.168 1.00 98.12 100 PHE A O 1
ATOM 769 N N . GLU A 1 101 ? 5.521 -1.114 5.984 1.00 98.06 101 GLU A N 1
ATOM 770 C CA . GLU A 1 101 ? 6.833 -1.063 5.333 1.00 98.06 101 GLU A CA 1
ATOM 771 C C . GLU A 1 101 ? 7.122 -2.300 4.475 1.00 98.06 101 GLU A C 1
ATOM 773 O O . GLU A 1 101 ? 7.421 -2.168 3.291 1.00 98.06 101 GLU A O 1
ATOM 778 N N . GLU A 1 102 ? 6.913 -3.503 5.014 1.00 97.81 102 GLU A N 1
ATOM 779 C CA . GLU A 1 102 ? 7.100 -4.753 4.263 1.00 97.81 102 GLU A CA 1
ATOM 780 C C . GLU A 1 102 ? 6.146 -4.881 3.069 1.00 97.81 102 GLU A C 1
ATOM 782 O O . GLU A 1 102 ? 6.537 -5.334 1.992 1.00 97.81 102 GLU A O 1
ATOM 787 N N . SER A 1 103 ? 4.900 -4.430 3.228 1.00 97.25 103 SER A N 1
ATOM 788 C CA . SER A 1 103 ? 3.907 -4.431 2.152 1.00 97.25 103 SER A CA 1
ATOM 789 C C . SER A 1 103 ? 4.325 -3.500 1.005 1.00 97.25 103 SER A C 1
ATOM 791 O O . SER A 1 103 ? 4.141 -3.839 -0.165 1.00 97.25 103 SER A O 1
ATOM 793 N N . CYS A 1 104 ? 4.951 -2.361 1.317 1.00 98.06 104 CYS A N 1
ATOM 794 C CA . CYS A 1 104 ? 5.522 -1.460 0.317 1.00 98.06 104 CYS A CA 1
ATOM 795 C C . CYS A 1 104 ? 6.797 -2.037 -0.321 1.00 98.06 104 CYS A C 1
ATOM 797 O O . CYS A 1 104 ? 6.932 -2.032 -1.549 1.00 98.06 104 CYS A O 1
ATOM 799 N N . ASN A 1 105 ? 7.715 -2.556 0.500 1.00 98.31 105 ASN A N 1
ATOM 800 C CA . ASN A 1 105 ? 9.006 -3.094 0.071 1.00 98.31 105 ASN A CA 1
ATOM 801 C C . ASN A 1 105 ? 8.837 -4.249 -0.921 1.00 98.31 105 ASN A C 1
ATOM 803 O O . ASN A 1 105 ? 9.542 -4.288 -1.930 1.00 98.31 105 ASN A O 1
ATOM 807 N N . ALA A 1 106 ? 7.830 -5.100 -0.709 1.00 97.75 106 ALA A N 1
ATOM 808 C CA . ALA A 1 106 ? 7.502 -6.216 -1.593 1.00 97.75 106 ALA A CA 1
ATOM 809 C C . ALA A 1 106 ? 7.213 -5.828 -3.052 1.00 97.75 106 ALA A C 1
ATOM 811 O O . ALA A 1 106 ? 7.298 -6.685 -3.929 1.00 97.75 106 ALA A O 1
ATOM 812 N N . CYS A 1 107 ? 6.896 -4.558 -3.322 1.00 98.00 107 CYS A N 1
ATOM 813 C CA . CYS A 1 107 ? 6.698 -4.046 -4.679 1.00 98.00 107 CYS A CA 1
ATOM 814 C C . CYS A 1 107 ? 7.793 -3.049 -5.088 1.00 98.00 107 CYS A C 1
ATOM 816 O O . CYS A 1 107 ? 8.334 -3.133 -6.190 1.00 98.00 107 CYS A O 1
ATOM 818 N N . HIS A 1 108 ? 8.129 -2.099 -4.212 1.00 98.31 108 HIS A N 1
ATOM 819 C CA . HIS A 1 108 ? 9.016 -0.977 -4.539 1.00 98.31 108 HIS A CA 1
ATOM 820 C C . HIS A 1 108 ? 10.505 -1.287 -4.376 1.00 98.31 108 HIS A C 1
ATOM 822 O O . HIS A 1 108 ? 11.335 -0.661 -5.034 1.00 98.31 108 HIS A O 1
ATOM 828 N N . LEU A 1 109 ? 10.844 -2.252 -3.522 1.00 98.44 109 LEU A N 1
ATOM 829 C CA . LEU A 1 109 ? 12.207 -2.726 -3.296 1.00 98.44 109 LEU A CA 1
ATOM 830 C C . LEU A 1 109 ? 12.412 -4.155 -3.815 1.00 98.44 109 LEU A C 1
ATOM 832 O O . LEU A 1 109 ? 13.411 -4.790 -3.495 1.00 98.44 109 LEU A O 1
ATOM 836 N N . ASN A 1 110 ? 11.506 -4.681 -4.640 1.00 98.50 110 ASN A N 1
ATOM 837 C CA . ASN A 1 110 ? 11.650 -6.015 -5.212 1.00 98.50 110 ASN A CA 1
ATOM 838 C C . ASN A 1 110 ? 12.436 -5.982 -6.531 1.00 98.50 110 ASN A C 1
ATOM 840 O O . ASN A 1 110 ? 11.860 -6.147 -7.604 1.00 98.50 110 ASN A O 1
ATOM 844 N N . TYR A 1 111 ? 13.746 -5.750 -6.462 1.00 98.25 111 TYR A N 1
ATOM 845 C CA . TYR A 1 111 ? 14.659 -5.774 -7.611 1.00 98.25 111 TYR A CA 1
ATOM 846 C C . TYR A 1 111 ? 16.013 -6.391 -7.243 1.00 98.25 111 TYR A C 1
ATOM 848 O O . TYR A 1 111 ? 16.357 -6.510 -6.066 1.00 98.25 111 TYR A O 1
ATOM 856 N N . GLU A 1 112 ? 16.780 -6.811 -8.247 1.00 96.69 112 GLU A N 1
ATOM 857 C CA . GLU A 1 112 ? 18.107 -7.397 -8.044 1.00 96.69 112 GLU A CA 1
ATOM 858 C C . GLU A 1 112 ? 19.077 -6.376 -7.426 1.00 96.69 112 GLU A C 1
ATOM 860 O O . GLU A 1 112 ? 19.124 -5.222 -7.842 1.00 96.69 112 GLU A O 1
ATOM 865 N N . GLY A 1 113 ? 19.825 -6.777 -6.393 1.00 95.00 113 GLY A N 1
ATOM 866 C CA . GLY A 1 113 ? 20.721 -5.870 -5.661 1.00 95.00 113 GLY A CA 1
ATOM 867 C C . GLY A 1 113 ? 20.016 -4.891 -4.709 1.00 95.00 113 GLY A C 1
ATOM 868 O O . GLY A 1 113 ? 20.671 -4.025 -4.131 1.00 95.00 113 GLY A O 1
ATOM 869 N N . SER A 1 114 ? 18.700 -5.024 -4.519 1.00 97.06 114 SER A N 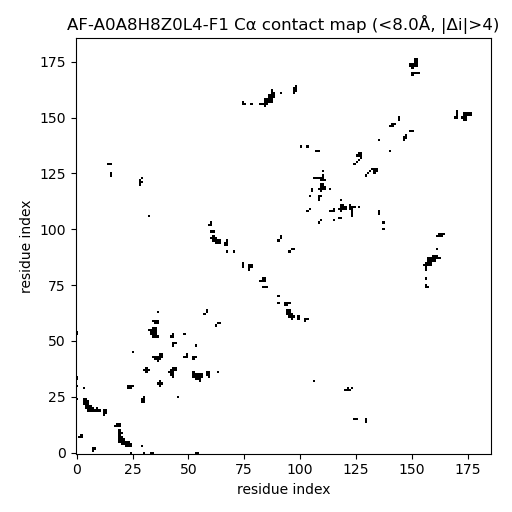1
ATOM 870 C CA . SER A 1 114 ? 17.937 -4.222 -3.561 1.00 97.06 114 SER A CA 1
ATOM 871 C C . SER A 1 114 ? 18.433 -4.379 -2.115 1.00 97.06 114 SER A C 1
ATOM 873 O O . SER A 1 114 ? 18.845 -5.472 -1.718 1.00 97.06 114 SER A O 1
ATOM 875 N N . PRO A 1 115 ? 18.331 -3.327 -1.275 1.00 96.00 115 PRO A N 1
ATOM 876 C CA . PRO A 1 115 ? 18.587 -3.443 0.161 1.00 96.00 115 PRO A CA 1
ATOM 877 C C . PRO A 1 115 ? 17.552 -4.312 0.902 1.00 96.00 115 PRO A C 1
ATOM 879 O O . PRO A 1 115 ? 17.795 -4.704 2.046 1.00 96.00 115 PRO A O 1
ATOM 882 N N . TRP A 1 116 ? 16.400 -4.614 0.289 1.00 97.94 116 TRP A N 1
ATOM 883 C CA . TRP A 1 116 ? 15.376 -5.472 0.883 1.00 97.94 116 TRP A CA 1
ATOM 884 C C . TRP A 1 116 ? 15.702 -6.955 0.661 1.00 97.94 116 TRP A C 1
ATOM 886 O O . TRP A 1 116 ? 15.774 -7.434 -0.468 1.00 97.94 116 TRP A O 1
ATOM 896 N N . LYS A 1 117 ? 15.899 -7.694 1.758 1.00 96.38 117 LYS A N 1
ATOM 897 C CA . LYS A 1 117 ? 16.457 -9.060 1.746 1.00 96.38 117 LYS A CA 1
ATOM 898 C C . LYS A 1 117 ? 15.550 -10.116 1.119 1.00 96.38 117 LYS A C 1
ATOM 900 O O . LYS A 1 117 ? 16.055 -11.139 0.668 1.00 96.38 117 LYS A O 1
ATOM 905 N N . ASP A 1 118 ? 14.245 -9.873 1.098 1.00 96.69 118 ASP A N 1
ATOM 906 C CA . ASP A 1 118 ? 13.259 -10.821 0.573 1.00 96.69 118 ASP A CA 1
ATOM 907 C C . ASP A 1 118 ? 12.958 -10.600 -0.920 1.00 96.69 118 ASP A C 1
ATOM 909 O O . ASP A 1 118 ? 12.061 -11.245 -1.479 1.00 96.69 118 ASP A O 1
ATOM 913 N N . ALA A 1 119 ? 13.724 -9.718 -1.578 1.00 97.88 119 ALA A N 1
ATOM 914 C CA . ALA A 1 119 ? 13.607 -9.454 -3.002 1.00 97.88 119 ALA A CA 1
ATOM 915 C C . ALA A 1 119 ? 13.814 -10.737 -3.819 1.00 97.88 119 ALA A C 1
ATOM 917 O O . ALA A 1 119 ? 14.846 -11.407 -3.731 1.00 97.88 119 ALA A O 1
ATOM 918 N N . LYS A 1 120 ? 12.841 -11.067 -4.670 1.00 97.12 120 LYS A N 1
ATOM 919 C CA . LYS A 1 120 ? 12.875 -12.252 -5.533 1.00 97.12 120 LYS A CA 1
ATOM 920 C C . LYS A 1 120 ? 12.126 -12.033 -6.850 1.00 97.12 120 LYS A C 1
ATOM 922 O O . LYS A 1 120 ? 11.201 -11.219 -6.898 1.00 97.12 120 LYS A O 1
ATOM 927 N N . PRO A 1 121 ? 12.465 -12.789 -7.909 1.00 97.00 121 PRO A N 1
ATOM 928 C CA . PRO A 1 121 ? 11.731 -12.721 -9.163 1.00 97.00 121 PRO A CA 1
ATOM 929 C C . PRO A 1 121 ? 10.239 -13.074 -8.985 1.00 97.00 121 PRO A C 1
ATOM 931 O O . PRO A 1 121 ? 9.911 -13.928 -8.151 1.00 97.00 121 PRO A O 1
ATOM 934 N N . PRO A 1 122 ? 9.336 -12.478 -9.786 1.00 97.19 122 PRO A N 1
ATOM 935 C CA . PRO A 1 122 ? 9.607 -11.468 -10.814 1.00 97.19 122 PRO A CA 1
ATOM 936 C C . PRO A 1 122 ? 9.911 -10.086 -10.207 1.00 97.19 122 PRO A C 1
ATOM 938 O O . PRO A 1 122 ? 9.203 -9.624 -9.315 1.00 97.19 122 PRO A O 1
ATOM 941 N N . TYR A 1 123 ? 10.973 -9.435 -10.688 1.00 98.25 123 TYR A N 1
ATOM 942 C CA . TYR A 1 123 ? 11.440 -8.141 -10.182 1.00 98.25 123 TYR A CA 1
ATOM 943 C C . TYR A 1 123 ? 10.709 -6.957 -10.823 1.00 98.25 123 TYR A C 1
ATOM 945 O O . TYR A 1 123 ? 10.276 -7.032 -11.974 1.00 98.25 123 TYR A O 1
ATOM 953 N N . THR A 1 124 ? 10.626 -5.832 -10.106 1.00 98.19 124 THR A N 1
ATOM 954 C CA . THR A 1 124 ? 10.206 -4.568 -10.718 1.00 98.19 124 THR A CA 1
ATOM 955 C C . THR A 1 124 ? 11.242 -4.126 -11.758 1.00 98.19 124 THR A C 1
ATOM 957 O O . THR A 1 124 ? 12.433 -4.070 -11.448 1.00 98.19 124 THR A O 1
ATOM 960 N N . PRO A 1 125 ? 10.820 -3.767 -12.983 1.00 98.06 125 PRO A N 1
ATOM 961 C CA . PRO A 1 125 ? 11.717 -3.216 -13.995 1.00 98.06 125 PRO A CA 1
ATOM 962 C C . PRO A 1 125 ? 12.011 -1.725 -13.762 1.00 98.06 125 PRO A C 1
ATOM 964 O O . PRO A 1 125 ? 12.829 -1.134 -14.457 1.00 98.06 125 PRO A O 1
ATOM 967 N N . PHE A 1 126 ? 11.333 -1.084 -12.805 1.00 98.31 126 PHE A N 1
ATOM 968 C CA . PHE A 1 126 ? 11.483 0.337 -12.503 1.00 98.31 126 PHE A CA 1
ATOM 969 C C . PHE A 1 126 ? 12.365 0.521 -11.267 1.00 98.31 126 PHE A C 1
ATOM 971 O O . PHE A 1 126 ? 11.861 0.620 -10.149 1.00 98.31 126 PHE A O 1
ATOM 978 N N . THR A 1 127 ? 13.680 0.546 -11.483 1.00 98.25 127 THR A N 1
ATOM 979 C CA . THR A 1 127 ? 14.707 0.622 -10.429 1.00 98.25 127 THR A CA 1
ATOM 980 C C . THR A 1 127 ? 15.430 1.978 -10.431 1.00 98.25 127 THR A C 1
ATOM 982 O O . THR A 1 127 ? 15.349 2.715 -11.421 1.00 98.25 127 THR A O 1
ATOM 985 N N . PRO A 1 128 ? 16.178 2.327 -9.365 1.00 97.88 128 PRO A N 1
ATOM 986 C CA . PRO A 1 128 ? 16.995 3.545 -9.335 1.00 97.88 128 PRO A CA 1
ATOM 987 C C . PRO A 1 128 ? 18.025 3.652 -10.472 1.00 97.88 128 PRO A C 1
ATOM 989 O O . PRO A 1 128 ? 18.383 4.763 -10.859 1.00 97.88 128 PRO A O 1
ATOM 992 N N . GLU A 1 129 ? 18.472 2.522 -11.029 1.00 97.12 129 GLU A N 1
ATOM 993 C CA . GLU A 1 129 ? 19.377 2.483 -12.187 1.00 97.12 129 GLU A CA 1
ATOM 994 C C . GLU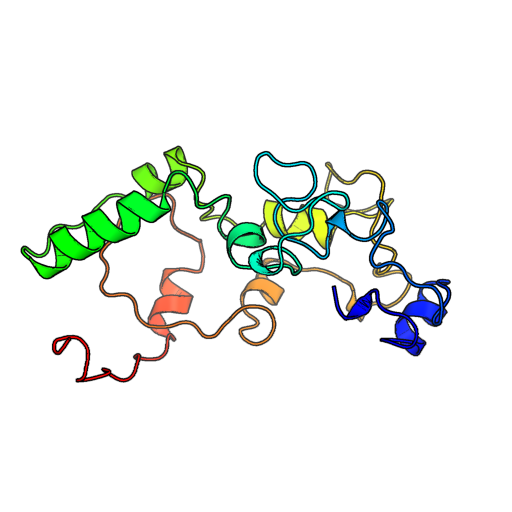 A 1 129 ? 18.685 2.941 -13.475 1.00 97.12 129 GLU A C 1
ATOM 996 O O . GLU A 1 129 ? 19.283 3.642 -14.291 1.00 97.12 129 GLU A O 1
ATOM 1001 N N . VAL A 1 130 ? 17.403 2.595 -13.643 1.00 97.69 130 VAL A N 1
ATOM 1002 C CA . VAL A 1 130 ? 16.589 3.072 -14.770 1.00 97.69 130 VAL A CA 1
ATOM 1003 C C . VAL A 1 130 ? 16.319 4.565 -14.629 1.00 97.69 130 VAL A C 1
ATOM 1005 O O . VAL A 1 130 ? 16.405 5.324 -15.596 1.00 97.69 130 VAL A O 1
ATOM 1008 N N . ASP A 1 131 ? 15.946 5.014 -13.435 1.00 98.00 131 ASP A N 1
ATOM 1009 C CA . ASP A 1 131 ? 15.717 6.425 -13.145 1.00 98.00 131 ASP A CA 1
ATOM 1010 C C . ASP A 1 131 ? 15.801 6.668 -11.631 1.00 98.00 131 ASP A C 1
ATOM 1012 O O . ASP A 1 131 ? 15.068 6.009 -10.885 1.00 98.00 131 ASP A O 1
ATOM 1016 N N . PRO A 1 132 ? 16.587 7.653 -11.154 1.00 97.56 132 PRO A N 1
ATOM 1017 C CA . PRO A 1 132 ? 16.686 7.964 -9.729 1.00 97.56 132 PRO A CA 1
ATOM 1018 C C . PRO A 1 132 ? 15.336 8.229 -9.051 1.00 97.56 132 PRO A C 1
ATOM 1020 O O . PRO A 1 132 ? 15.207 8.012 -7.845 1.00 97.56 132 PRO A O 1
ATOM 1023 N N . LYS A 1 133 ? 14.307 8.653 -9.802 1.00 97.06 133 LYS A N 1
ATOM 1024 C CA . LYS A 1 133 ? 12.947 8.851 -9.272 1.00 97.06 133 LYS A CA 1
ATOM 1025 C C . LYS A 1 133 ? 12.300 7.578 -8.711 1.00 97.06 133 LYS A C 1
ATOM 1027 O O . LYS A 1 133 ? 11.330 7.692 -7.970 1.00 97.06 133 LYS A O 1
ATOM 1032 N N . TYR A 1 134 ? 12.792 6.393 -9.080 1.00 98.00 134 TYR A N 1
ATOM 1033 C CA . TYR A 1 134 ? 12.311 5.111 -8.558 1.00 98.00 134 TYR A CA 1
ATOM 1034 C C . TYR A 1 134 ? 12.994 4.700 -7.246 1.00 98.00 134 TYR A C 1
ATOM 1036 O O . TYR A 1 134 ? 12.685 3.645 -6.701 1.00 98.00 134 TYR A O 1
ATOM 1044 N N . THR A 1 135 ? 13.890 5.532 -6.705 1.00 98.06 135 THR A N 1
ATOM 1045 C CA . THR A 1 135 ? 14.411 5.354 -5.344 1.00 98.06 135 THR A CA 1
ATOM 1046 C C . THR A 1 135 ? 13.266 5.409 -4.347 1.00 98.06 135 THR A C 1
ATOM 1048 O O . THR A 1 135 ? 12.563 6.416 -4.268 1.00 98.06 135 THR A O 1
ATOM 1051 N N . PHE A 1 136 ? 13.094 4.335 -3.582 1.00 98.44 136 PHE A N 1
ATOM 1052 C CA . PHE A 1 136 ? 12.047 4.212 -2.581 1.00 98.44 136 PHE A CA 1
ATOM 1053 C C . PHE A 1 136 ? 12.603 4.463 -1.178 1.00 98.44 136 PHE A C 1
ATOM 1055 O O . PHE A 1 136 ? 13.586 3.851 -0.769 1.00 98.44 136 PHE A O 1
ATOM 1062 N N . ASP A 1 137 ? 11.939 5.357 -0.452 1.00 98.00 137 ASP A N 1
ATOM 1063 C CA . ASP A 1 137 ? 12.163 5.638 0.964 1.00 98.00 137 ASP A CA 1
ATOM 1064 C C . ASP A 1 137 ? 10.790 5.596 1.633 1.00 98.00 137 ASP A C 1
ATOM 1066 O O . ASP A 1 137 ? 9.932 6.440 1.348 1.00 98.00 137 ASP A O 1
ATOM 1070 N N . PHE A 1 138 ? 10.572 4.591 2.481 1.00 98.38 138 PHE A N 1
ATOM 1071 C CA . PHE A 1 138 ? 9.285 4.361 3.124 1.00 98.38 138 PHE A CA 1
ATOM 1072 C C . PHE A 1 138 ? 8.835 5.572 3.949 1.00 98.38 138 PHE A C 1
ATOM 1074 O O . PHE A 1 138 ? 7.708 6.039 3.777 1.00 98.38 138 PHE A O 1
ATOM 1081 N N . ASP A 1 139 ? 9.716 6.136 4.776 1.00 97.94 139 ASP A N 1
ATOM 1082 C CA . ASP A 1 139 ? 9.375 7.211 5.718 1.00 97.94 139 ASP A CA 1
ATOM 1083 C C . ASP A 1 139 ? 9.023 8.509 5.008 1.00 97.94 139 ASP A C 1
ATOM 1085 O O . ASP A 1 139 ? 8.210 9.295 5.503 1.00 97.94 139 ASP A O 1
ATOM 1089 N N . LYS A 1 140 ? 9.598 8.715 3.824 1.00 97.88 140 LYS A N 1
ATOM 1090 C CA . LYS A 1 140 ? 9.251 9.826 2.946 1.00 97.88 140 LYS A CA 1
ATOM 1091 C C . LYS A 1 140 ? 7.963 9.559 2.169 1.00 97.88 140 LYS A C 1
ATOM 1093 O O . LYS A 1 140 ? 7.085 10.420 2.135 1.00 97.88 140 LYS A O 1
ATOM 1098 N N . MET A 1 141 ? 7.849 8.404 1.515 1.00 97.88 141 MET A N 1
ATOM 1099 C CA . MET A 1 141 ? 6.764 8.134 0.565 1.00 97.88 141 MET A CA 1
ATOM 1100 C C . MET A 1 141 ? 5.430 7.824 1.241 1.00 97.88 141 MET A C 1
ATOM 1102 O O . MET A 1 141 ? 4.391 8.223 0.722 1.00 97.88 141 MET A O 1
ATOM 1106 N N . VAL A 1 142 ? 5.429 7.206 2.427 1.00 97.81 142 VAL A N 1
ATOM 1107 C CA . VAL A 1 142 ? 4.195 6.949 3.194 1.00 97.81 142 VAL A CA 1
ATOM 1108 C C . VAL A 1 142 ? 3.492 8.244 3.631 1.00 97.81 142 VAL A C 1
ATOM 1110 O O . VAL A 1 142 ? 2.308 8.234 3.961 1.00 97.81 142 VAL A O 1
ATOM 1113 N N . LYS A 1 143 ? 4.206 9.379 3.614 1.00 97.50 143 LYS A N 1
ATOM 1114 C CA . LYS A 1 143 ? 3.665 10.713 3.910 1.00 97.50 143 LYS A CA 1
ATOM 1115 C C . LYS A 1 143 ? 3.068 11.418 2.685 1.00 97.50 143 LYS A C 1
ATOM 1117 O O . LYS A 1 143 ? 2.429 12.458 2.846 1.00 97.50 143 LYS A O 1
ATOM 1122 N N . ASP A 1 144 ? 3.245 10.889 1.471 1.00 97.31 144 ASP A N 1
ATOM 1123 C CA . ASP A 1 144 ? 2.657 11.467 0.258 1.00 97.31 144 ASP A CA 1
ATOM 1124 C C . ASP A 1 144 ? 1.179 11.072 0.122 1.00 97.31 144 ASP A C 1
ATOM 1126 O O . ASP A 1 144 ? 0.826 10.009 -0.389 1.00 97.31 144 ASP A O 1
ATOM 1130 N N . VAL A 1 145 ? 0.292 11.976 0.540 1.00 94.69 145 VAL A N 1
ATOM 1131 C CA . VAL A 1 145 ? -1.168 11.783 0.488 1.00 94.69 145 VAL A CA 1
ATOM 1132 C C . VAL A 1 145 ? -1.727 11.597 -0.926 1.00 94.69 145 VAL A C 1
ATOM 1134 O O . VAL A 1 145 ? -2.822 11.057 -1.068 1.00 94.69 145 VAL A O 1
ATOM 1137 N N . LYS A 1 146 ? -1.012 12.028 -1.977 1.00 94.81 146 LYS A N 1
ATOM 1138 C CA . LYS A 1 146 ? -1.440 11.806 -3.370 1.00 94.81 146 LYS A CA 1
ATOM 1139 C C . LYS A 1 146 ? -1.124 10.391 -3.841 1.00 94.81 146 LYS A C 1
ATOM 1141 O O . LYS A 1 146 ? -1.839 9.876 -4.697 1.00 94.81 146 LYS A O 1
ATOM 1146 N N . ALA A 1 147 ? -0.047 9.800 -3.324 1.00 95.06 147 ALA A N 1
ATOM 1147 C CA . ALA A 1 147 ? 0.316 8.411 -3.582 1.00 95.06 147 ALA A CA 1
ATOM 1148 C C . ALA A 1 147 ? -0.489 7.444 -2.702 1.00 95.06 147 ALA A C 1
ATOM 1150 O O . ALA A 1 147 ? -0.816 6.346 -3.145 1.00 95.06 147 ALA A O 1
ATOM 1151 N N . MET A 1 148 ? -0.805 7.861 -1.473 1.00 96.25 148 MET A N 1
ATOM 1152 C CA . MET A 1 148 ? -1.680 7.147 -0.545 1.00 96.25 148 MET A CA 1
ATOM 1153 C C . MET A 1 148 ? -3.142 7.577 -0.767 1.00 96.25 148 MET A C 1
ATOM 1155 O O . MET A 1 148 ? -3.679 7.498 -1.871 1.00 96.25 148 MET A O 1
ATOM 1159 N N . HIS A 1 149 ? -3.800 8.051 0.286 1.00 96.31 149 HIS A N 1
ATOM 1160 C CA . HIS A 1 149 ? -5.074 8.743 0.218 1.00 96.31 149 HIS A CA 1
ATOM 1161 C C . HIS A 1 149 ? -5.090 9.877 1.246 1.00 96.31 149 HIS A C 1
ATOM 1163 O O . HIS A 1 149 ? -4.287 9.909 2.180 1.00 96.31 149 HIS A O 1
ATOM 1169 N N . GLU A 1 150 ? -6.041 10.798 1.104 1.00 96.31 150 GLU A N 1
ATOM 1170 C CA . GLU A 1 150 ? -6.289 11.829 2.110 1.00 96.31 150 GLU A CA 1
ATOM 1171 C C . GLU A 1 150 ? -6.560 11.190 3.481 1.00 96.31 150 GLU A C 1
ATOM 1173 O O . GLU A 1 150 ? -7.291 10.197 3.592 1.00 96.31 150 GLU A O 1
ATOM 1178 N N . HIS A 1 151 ? -5.972 11.754 4.534 1.00 96.12 151 HIS A N 1
ATOM 1179 C CA . HIS A 1 151 ? -6.196 11.285 5.895 1.00 96.12 151 HIS A CA 1
ATOM 1180 C C . HIS A 1 151 ? -7.361 12.042 6.519 1.00 96.12 151 HIS A C 1
ATOM 1182 O O . HIS A 1 151 ? -7.365 13.272 6.571 1.00 96.12 151 HIS A O 1
ATOM 1188 N N . PHE A 1 152 ? -8.327 11.294 7.048 1.00 96.81 152 PHE A N 1
ATOM 1189 C CA . PHE A 1 152 ? -9.477 11.841 7.759 1.00 96.81 152 PHE A CA 1
ATOM 1190 C C . PHE A 1 152 ? -9.370 11.575 9.262 1.00 96.81 152 PHE A C 1
ATOM 1192 O O . PHE A 1 152 ? -8.784 10.573 9.696 1.00 96.81 152 PHE A O 1
ATOM 1199 N N . LYS A 1 153 ? -9.907 12.503 10.059 1.00 97.38 153 LYS A N 1
ATOM 1200 C CA . LYS A 1 153 ? -9.974 12.382 11.518 1.00 97.38 153 LYS A CA 1
ATOM 1201 C C . LYS A 1 153 ? -10.773 11.136 11.887 1.00 97.38 153 LYS A C 1
ATOM 1203 O O . LYS A 1 153 ? -11.863 10.915 11.367 1.00 97.38 153 LYS A O 1
ATOM 1208 N N . MET A 1 154 ? -10.210 10.332 12.781 1.00 95.88 154 MET A N 1
ATOM 1209 C CA . MET A 1 154 ? -10.846 9.141 13.332 1.00 95.88 154 MET A CA 1
ATOM 1210 C C . MET A 1 154 ? -11.423 9.446 14.713 1.00 95.88 154 MET A C 1
ATOM 1212 O O . MET A 1 154 ? -10.785 10.121 15.518 1.00 95.88 154 MET A O 1
ATOM 1216 N N . ASP A 1 155 ? -12.570 8.850 15.032 1.00 93.88 155 ASP A N 1
ATOM 1217 C CA . ASP A 1 155 ? -13.240 9.033 16.330 1.00 93.88 155 ASP A CA 1
ATOM 1218 C C . ASP A 1 155 ? -12.543 8.312 17.500 1.00 93.88 155 ASP A C 1
ATOM 1220 O O . ASP A 1 155 ? -12.952 8.434 18.651 1.00 93.88 155 ASP A O 1
ATOM 1224 N N . GLY A 1 156 ? -11.490 7.534 17.227 1.00 95.62 156 GLY A N 1
ATOM 1225 C CA . GLY A 1 156 ? -10.740 6.816 18.263 1.00 95.62 156 GLY A CA 1
ATOM 1226 C C . GLY A 1 156 ? -11.364 5.488 18.705 1.00 95.62 156 GLY A C 1
ATOM 1227 O O . GLY A 1 156 ? -11.067 5.010 19.797 1.00 95.62 156 GLY A O 1
ATOM 1228 N N . VAL A 1 157 ? -12.180 4.854 17.851 1.00 98.19 157 VAL A N 1
ATOM 1229 C CA . VAL A 1 157 ? -12.765 3.515 18.093 1.00 98.19 157 VAL A CA 1
ATOM 1230 C C . VAL A 1 157 ? -11.697 2.489 18.494 1.00 98.19 157 VAL A C 1
ATOM 1232 O O . VAL A 1 157 ? -11.923 1.672 19.388 1.00 98.19 157 VAL A O 1
ATOM 1235 N N . PHE A 1 158 ? -10.530 2.533 17.843 1.00 98.38 158 PHE A N 1
ATOM 1236 C CA . PHE A 1 158 ? -9.425 1.611 18.088 1.00 98.38 158 PHE A CA 1
ATOM 1237 C C . PHE A 1 158 ? -8.250 2.289 18.790 1.00 98.38 158 PHE A C 1
ATOM 1239 O O . PHE A 1 158 ? -7.763 3.328 18.345 1.00 98.38 158 PHE A O 1
ATOM 1246 N N . VAL A 1 159 ? -7.762 1.664 19.861 1.00 98.12 159 VAL A N 1
ATOM 1247 C CA . VAL A 1 159 ? -6.726 2.212 20.750 1.00 98.12 159 VAL A CA 1
ATOM 1248 C C . VAL A 1 159 ? -5.621 1.192 21.042 1.00 98.12 159 VAL A C 1
ATOM 1250 O O . VAL A 1 159 ? -5.766 0.003 20.765 1.00 98.12 159 VAL A O 1
ATOM 1253 N N . GLY A 1 160 ? -4.509 1.657 21.614 1.00 97.88 160 GLY A N 1
ATOM 1254 C CA . GLY A 1 160 ? -3.363 0.812 21.968 1.00 97.88 160 GLY A CA 1
ATOM 1255 C C . GLY A 1 160 ? -2.551 0.310 20.771 1.00 97.88 160 GLY A C 1
ATOM 1256 O O . GLY A 1 160 ? -2.779 0.724 19.632 1.00 97.88 160 GLY A O 1
ATOM 1257 N N . GLU A 1 161 ? -1.597 -0.571 21.064 1.00 98.00 161 GLU A N 1
ATOM 1258 C CA . GLU A 1 161 ? -0.669 -1.173 20.101 1.00 98.00 161 GLU A CA 1
ATOM 1259 C C . GLU A 1 161 ? -1.267 -2.413 19.390 1.00 98.00 161 GLU A C 1
ATOM 1261 O O . GLU A 1 161 ? -2.182 -3.050 19.933 1.00 98.00 161 GLU A O 1
ATOM 1266 N N . PRO A 1 162 ? -0.767 -2.788 18.193 1.00 98.25 162 PRO A N 1
ATOM 1267 C CA . PRO A 1 162 ? 0.233 -2.065 17.402 1.00 98.25 162 PRO A CA 1
ATOM 1268 C C . PRO A 1 162 ? -0.352 -0.796 16.775 1.00 98.25 162 PRO A C 1
ATOM 1270 O O . PRO A 1 162 ? -1.488 -0.789 16.294 1.00 98.25 162 PRO A O 1
ATOM 1273 N N . LYS A 1 163 ? 0.424 0.284 16.792 1.00 97.88 163 LYS A N 1
ATOM 1274 C CA . LYS A 1 163 ? 0.063 1.586 16.237 1.00 97.88 163 LYS A CA 1
ATOM 1275 C C 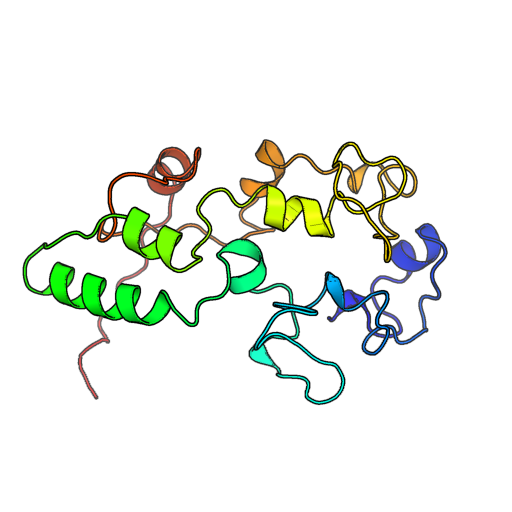. LYS A 1 163 ? 1.125 2.023 15.236 1.00 97.88 163 LYS A C 1
ATOM 1277 O O . LYS A 1 163 ? 2.316 1.978 15.519 1.00 97.88 163 LYS A O 1
ATOM 1282 N N . PHE A 1 164 ? 0.681 2.492 14.072 1.00 98.44 164 PHE A N 1
ATOM 1283 C CA . PHE A 1 164 ? 1.604 3.009 13.070 1.00 98.44 164 PHE A CA 1
ATOM 1284 C C . PHE A 1 164 ? 2.419 4.182 13.619 1.00 98.44 164 PHE A C 1
ATOM 1286 O O . PHE A 1 164 ? 1.866 5.066 14.278 1.00 98.44 164 PHE A O 1
ATOM 1293 N N . LYS A 1 165 ? 3.719 4.222 13.311 1.00 98.12 165 LYS A N 1
ATOM 1294 C CA . LYS A 1 165 ? 4.649 5.217 13.868 1.00 98.12 165 LYS A CA 1
ATOM 1295 C C . LYS A 1 165 ? 4.269 6.667 13.556 1.00 98.12 165 LYS A C 1
ATOM 1297 O O . LYS A 1 165 ? 4.473 7.531 14.399 1.00 98.12 165 LYS A O 1
ATOM 1302 N N . PHE A 1 166 ? 3.646 6.929 12.402 1.00 98.25 166 PHE A N 1
ATOM 1303 C CA . PHE A 1 166 ? 3.130 8.261 12.054 1.00 98.25 166 PHE A CA 1
ATOM 1304 C C . PHE A 1 166 ? 1.625 8.419 12.309 1.00 98.25 166 PHE A C 1
ATOM 1306 O O . PHE A 1 166 ? 1.038 9.401 11.869 1.00 98.25 166 PHE A O 1
ATOM 1313 N N . HIS A 1 167 ? 0.971 7.490 13.020 1.00 98.25 167 HIS A N 1
ATOM 1314 C CA . HIS A 1 167 ? -0.474 7.560 13.267 1.00 98.25 167 HIS A CA 1
ATOM 1315 C C . HIS A 1 167 ? -0.886 8.885 13.913 1.00 98.25 167 HIS A C 1
ATOM 1317 O O . HIS A 1 167 ? -1.808 9.533 13.428 1.00 98.25 167 HIS A O 1
ATOM 1323 N N . ASP A 1 168 ? -0.198 9.293 14.981 1.00 97.81 168 ASP A N 1
ATOM 1324 C CA . ASP A 1 168 ? -0.548 10.509 15.718 1.00 97.81 168 ASP A CA 1
ATOM 1325 C C . ASP A 1 168 ? -0.245 11.768 14.886 1.00 97.81 168 ASP A C 1
ATOM 1327 O O . ASP A 1 168 ? -1.052 12.693 14.861 1.00 97.81 168 ASP A O 1
ATOM 1331 N N . GLU A 1 169 ? 0.869 11.779 14.140 1.00 98.00 169 GLU A N 1
ATOM 1332 C CA . GLU A 1 169 ? 1.227 12.856 13.202 1.00 98.00 169 GLU A CA 1
ATOM 1333 C C . GLU A 1 169 ? 0.158 13.012 12.109 1.00 98.00 169 GLU A C 1
ATOM 1335 O O . GLU A 1 169 ? -0.318 14.118 11.840 1.00 98.00 169 GLU A O 1
ATOM 1340 N N . PHE A 1 170 ? -0.266 11.903 11.501 1.00 98.06 170 PHE A N 1
ATOM 1341 C CA . PHE A 1 170 ? -1.281 11.908 10.449 1.00 98.06 170 PHE A CA 1
ATOM 1342 C C . PHE A 1 170 ? -2.637 12.312 11.006 1.00 98.06 170 PHE A C 1
ATOM 1344 O O . PHE A 1 170 ? -3.323 13.137 10.409 1.00 98.06 170 PHE A O 1
ATOM 1351 N N . GLN A 1 171 ? -3.013 11.797 12.178 1.00 97.88 171 GLN A N 1
ATOM 1352 C CA . GLN A 1 171 ? -4.260 12.176 12.827 1.00 97.88 171 GLN A CA 1
ATOM 1353 C C . GLN A 1 171 ? -4.257 13.628 13.289 1.00 97.88 171 GLN A C 1
ATOM 1355 O O . GLN A 1 171 ? -5.313 14.245 13.223 1.00 97.88 171 GLN A O 1
ATOM 1360 N N . ALA A 1 172 ? -3.133 14.220 13.697 1.00 97.12 172 ALA A N 1
ATOM 1361 C CA . ALA A 1 172 ? -3.064 15.641 14.045 1.00 97.12 172 ALA A CA 1
ATOM 1362 C C . ALA A 1 172 ? -3.418 16.538 12.845 1.00 97.12 172 ALA A C 1
ATOM 1364 O O . ALA A 1 172 ? -4.216 17.465 13.003 1.00 97.12 172 ALA A O 1
ATOM 1365 N N . ASN A 1 173 ? -2.924 16.185 11.654 1.00 95.88 173 ASN A N 1
ATOM 1366 C CA . ASN A 1 173 ? -3.072 16.958 10.414 1.00 95.88 173 ASN A CA 1
ATOM 1367 C C . ASN A 1 173 ? -4.248 16.522 9.519 1.00 95.88 173 ASN A C 1
ATOM 1369 O O . ASN A 1 173 ? -4.484 17.126 8.476 1.00 95.88 173 ASN A O 1
ATOM 1373 N N . ALA A 1 174 ? -4.980 15.475 9.904 1.00 96.44 174 ALA A N 1
ATOM 1374 C CA . ALA A 1 174 ? -6.067 14.918 9.109 1.00 96.44 174 ALA A CA 1
ATOM 1375 C C . ALA A 1 174 ? -7.238 15.897 8.920 1.00 96.44 174 ALA A C 1
ATOM 1377 O O . ALA A 1 174 ? -7.594 16.658 9.827 1.00 96.44 174 ALA A O 1
ATOM 1378 N N . LYS A 1 175 ? -7.901 15.815 7.763 1.00 95.62 175 LYS A N 1
ATOM 1379 C CA . LYS A 1 175 ? -9.122 16.573 7.475 1.00 95.62 175 LYS A CA 1
ATOM 1380 C C . LYS A 1 175 ? -10.298 16.054 8.295 1.00 95.62 175 LYS A C 1
ATOM 1382 O O . LYS A 1 175 ? -10.422 14.861 8.566 1.00 95.62 175 LYS A O 1
ATOM 1387 N N . VAL A 1 176 ? -11.202 16.951 8.664 1.00 91.81 176 VAL A N 1
ATOM 1388 C CA . VAL A 1 176 ? -12.501 16.562 9.219 1.00 91.81 176 VAL A CA 1
ATOM 1389 C C . VAL A 1 176 ? -13.392 16.160 8.047 1.00 91.81 176 VAL A C 1
ATOM 1391 O O . VAL A 1 176 ? -13.505 16.914 7.083 1.00 91.81 176 VAL A O 1
ATOM 1394 N N . ALA A 1 177 ? -13.986 14.968 8.099 1.00 82.81 177 ALA A N 1
ATOM 1395 C CA . ALA A 1 177 ? -14.968 14.572 7.098 1.00 82.81 177 ALA A CA 1
ATOM 1396 C C . ALA A 1 177 ? -16.210 15.469 7.222 1.00 82.81 177 ALA A C 1
ATOM 1398 O O . ALA A 1 177 ? -16.692 15.704 8.333 1.00 82.81 177 ALA A O 1
ATOM 1399 N N . GLU A 1 178 ? -16.732 15.967 6.099 1.00 76.50 178 GLU A N 1
ATOM 1400 C CA . GLU A 1 178 ? -18.039 16.622 6.099 1.00 76.50 178 GLU A CA 1
ATOM 1401 C C . GLU A 1 178 ? -19.079 15.606 6.581 1.00 76.50 178 GLU A C 1
ATOM 1403 O O . GLU A 1 178 ? -19.132 14.471 6.098 1.00 76.50 178 GLU A O 1
ATOM 1408 N N . LYS A 1 179 ? -19.866 15.982 7.594 1.00 57.97 179 LYS A N 1
ATOM 1409 C CA . LYS A 1 179 ? -20.957 15.132 8.061 1.00 57.97 179 LYS A CA 1
ATOM 1410 C C . LYS A 1 179 ? -21.999 15.073 6.959 1.00 57.97 179 LYS A C 1
ATOM 1412 O O . LYS A 1 179 ? -22.677 16.053 6.676 1.00 57.97 179 LYS A O 1
ATOM 1417 N N . ASP A 1 180 ? -22.123 13.904 6.353 1.00 52.22 180 ASP A N 1
ATOM 1418 C CA . ASP A 1 180 ? -23.243 13.600 5.484 1.00 52.22 180 ASP A CA 1
ATOM 1419 C C . ASP A 1 180 ? -24.470 13.398 6.393 1.00 52.22 180 ASP A C 1
ATOM 1421 O O . ASP A 1 180 ? -24.692 12.312 6.937 1.00 52.22 180 ASP A O 1
ATOM 1425 N N . ASP A 1 181 ? -25.260 14.458 6.600 1.00 46.56 181 ASP A N 1
ATOM 1426 C CA . ASP A 1 181 ? -26.482 14.485 7.433 1.00 46.56 181 ASP A CA 1
ATOM 1427 C C . ASP A 1 181 ? -27.590 13.514 6.945 1.00 46.56 181 ASP A C 1
ATOM 1429 O O . ASP A 1 181 ? -28.720 13.518 7.436 1.00 46.56 181 ASP A O 1
ATOM 1433 N N . LYS A 1 182 ? -27.288 12.647 5.970 1.00 43.31 182 LYS A N 1
ATOM 1434 C CA . LYS A 1 182 ? -28.208 11.690 5.343 1.00 43.31 182 LYS A CA 1
ATOM 1435 C C . LYS A 1 182 ? -28.043 10.234 5.782 1.00 43.31 182 LYS A C 1
ATOM 1437 O O . LYS A 1 182 ? -28.769 9.379 5.277 1.00 43.31 182 LYS A O 1
ATOM 1442 N N . LYS A 1 183 ? -27.170 9.895 6.735 1.00 42.41 183 LYS A N 1
ATOM 1443 C CA . LYS A 1 183 ? -27.140 8.523 7.286 1.00 42.41 183 LYS A CA 1
ATOM 1444 C C . LYS A 1 183 ? -28.201 8.328 8.372 1.00 42.41 183 LYS A C 1
ATOM 1446 O O . LYS A 1 183 ? -27.917 8.368 9.562 1.00 42.41 183 LYS A O 1
ATOM 1451 N N . GLY A 1 184 ? -29.439 8.110 7.926 1.00 45.03 184 GLY A N 1
ATOM 1452 C CA . GLY A 1 184 ? -30.571 7.776 8.799 1.00 45.03 184 GLY A CA 1
ATOM 1453 C C . GLY A 1 184 ? -31.951 7.706 8.137 1.00 45.03 184 GLY A C 1
ATOM 1454 O O . GLY A 1 184 ? -32.943 7.609 8.855 1.00 45.03 184 GLY A O 1
ATOM 1455 N N . LYS A 1 185 ? -32.054 7.771 6.803 1.00 35.69 185 LYS A N 1
ATOM 1456 C CA . LYS A 1 185 ? -33.310 7.538 6.075 1.00 35.69 185 LYS A CA 1
ATOM 1457 C C . LYS A 1 185 ? -33.047 6.743 4.800 1.00 35.69 185 LYS A C 1
ATOM 1459 O O . LYS A 1 185 ? -32.768 7.340 3.769 1.00 35.69 185 LYS A O 1
ATOM 1464 N N . GLU A 1 186 ? -33.082 5.423 4.934 1.00 33.53 186 GLU A N 1
ATOM 1465 C CA . GLU A 1 186 ? -33.843 4.461 4.112 1.00 33.53 186 GLU A CA 1
ATOM 1466 C C . GLU A 1 186 ? -33.678 3.052 4.693 1.00 33.53 186 GLU A C 1
ATOM 1468 O O . GLU A 1 186 ? -32.529 2.673 5.023 1.00 33.53 186 GLU A O 1
#

Secondary structure (DSSP, 8-state):
-GGGSTTSSHHHHHHTT--SSS--TT-HHHHTTTSTTTTSTTS--SSS--GGGSSS-HHHHH--TTTTHHHHHHHHHHHHHH---EETHHHHTTT--S--HHHHHHHHS-STT-S-TT--SSPPS--TTT-GGG---HHHHTT-TTTS---B-----EESSS--TTHHHHHHHPBPPP--TTTT--

Radius of gyration: 19.13 Å; Cα contacts (8 Å, |Δi|>4): 235; chains: 1; bounding box: 55×34×52 Å